Protein AF-A0A6P0JRV1-F1 (afdb_monomer)

Radius of gyration: 30.49 Å; Cα contacts (8 Å, |Δi|>4): 112; chains: 1; bounding box: 90×64×66 Å

Structure (mmCIF, N/CA/C/O backbone):
data_AF-A0A6P0JRV1-F1
#
_entry.id   AF-A0A6P0JRV1-F1
#
loop_
_atom_site.group_PDB
_atom_site.id
_atom_site.type_symbol
_atom_site.label_atom_id
_atom_site.label_alt_id
_atom_site.label_comp_id
_atom_site.label_asym_id
_atom_site.label_entity_id
_atom_site.label_seq_id
_atom_site.pdbx_PDB_ins_code
_atom_site.Cartn_x
_atom_site.Cartn_y
_atom_site.Cartn_z
_atom_site.occupancy
_atom_site.B_iso_or_equiv
_atom_site.auth_seq_id
_atom_site.auth_comp_id
_atom_site.auth_asym_id
_atom_site.auth_atom_id
_atom_site.pdbx_PDB_model_num
ATOM 1 N N . MET A 1 1 ? 20.258 -15.138 -37.068 1.00 42.41 1 MET A N 1
ATOM 2 C CA . MET A 1 1 ? 19.306 -14.573 -36.088 1.00 42.41 1 MET A CA 1
ATOM 3 C C . MET A 1 1 ? 19.217 -13.079 -36.309 1.00 42.41 1 MET A C 1
ATOM 5 O O . MET A 1 1 ? 20.244 -12.411 -36.335 1.00 42.41 1 MET A O 1
ATOM 9 N N . GLY A 1 2 ? 18.007 -12.597 -36.587 1.00 57.38 2 GLY A N 1
ATOM 10 C CA . GLY A 1 2 ? 17.748 -11.212 -36.953 1.00 57.38 2 GLY A CA 1
ATOM 11 C C . GLY A 1 2 ? 17.936 -10.292 -35.759 1.00 57.38 2 GLY A C 1
ATOM 12 O O . GLY A 1 2 ? 17.292 -10.462 -34.728 1.00 57.38 2 GLY A O 1
ATOM 13 N N . ASN A 1 3 ? 18.811 -9.307 -35.921 1.00 53.44 3 ASN A N 1
ATOM 14 C CA . ASN A 1 3 ? 18.855 -8.138 -35.064 1.00 53.44 3 ASN A CA 1
ATOM 15 C C . ASN A 1 3 ? 17.527 -7.402 -35.306 1.00 53.44 3 ASN A C 1
ATOM 17 O O . ASN A 1 3 ? 17.401 -6.664 -36.284 1.00 53.44 3 ASN A O 1
ATOM 21 N N . LEU A 1 4 ? 16.482 -7.741 -34.537 1.00 60.69 4 LEU A N 1
ATOM 22 C CA . LEU A 1 4 ? 15.150 -7.181 -34.733 1.00 60.69 4 LEU A CA 1
ATOM 23 C C . LEU A 1 4 ? 15.270 -5.691 -34.460 1.00 60.69 4 LEU A C 1
ATOM 25 O O . LEU A 1 4 ? 15.380 -5.258 -33.312 1.00 60.69 4 LEU A O 1
ATOM 29 N N . ASN A 1 5 ? 15.332 -4.923 -35.543 1.00 74.94 5 ASN A N 1
ATOM 30 C CA . ASN A 1 5 ? 15.452 -3.487 -35.496 1.00 74.94 5 ASN A CA 1
ATOM 31 C C . ASN A 1 5 ? 14.200 -2.966 -34.796 1.00 74.94 5 ASN A C 1
ATOM 33 O O . ASN A 1 5 ? 13.136 -2.842 -35.400 1.00 74.94 5 ASN A O 1
ATOM 37 N N . ARG A 1 6 ? 14.325 -2.727 -33.489 1.00 76.81 6 ARG A N 1
ATOM 38 C CA . ARG A 1 6 ? 13.210 -2.366 -32.615 1.00 76.81 6 ARG A CA 1
ATOM 39 C C . ARG A 1 6 ? 12.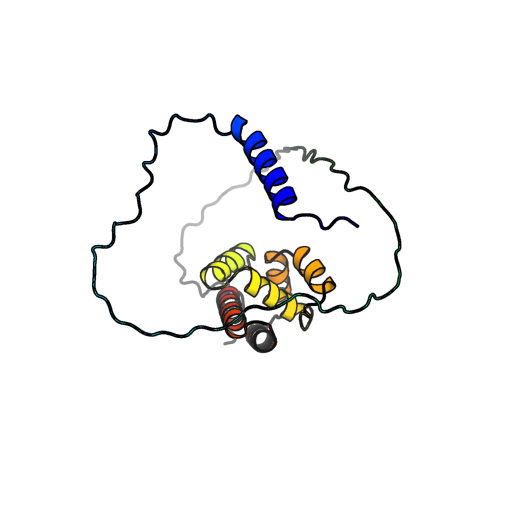491 -1.140 -33.155 1.00 76.81 6 ARG A C 1
ATOM 41 O O . ARG A 1 6 ? 11.272 -1.094 -33.119 1.00 76.81 6 ARG A O 1
ATOM 48 N N . LYS A 1 7 ? 13.234 -0.204 -33.756 1.00 77.75 7 LYS A N 1
ATOM 49 C CA . LYS A 1 7 ? 12.667 0.960 -34.439 1.00 77.75 7 LYS A CA 1
ATOM 50 C C . LYS A 1 7 ? 11.695 0.541 -35.542 1.00 77.75 7 LYS A C 1
ATOM 52 O O . LYS A 1 7 ? 10.593 1.060 -35.587 1.00 77.75 7 LYS A O 1
ATOM 57 N N . VAL A 1 8 ? 12.066 -0.428 -36.377 1.00 81.44 8 VAL A N 1
ATOM 58 C CA . VAL A 1 8 ? 11.202 -0.939 -37.454 1.00 81.44 8 VAL A CA 1
ATOM 59 C C . VAL A 1 8 ? 9.976 -1.650 -36.884 1.00 81.44 8 VAL A C 1
AT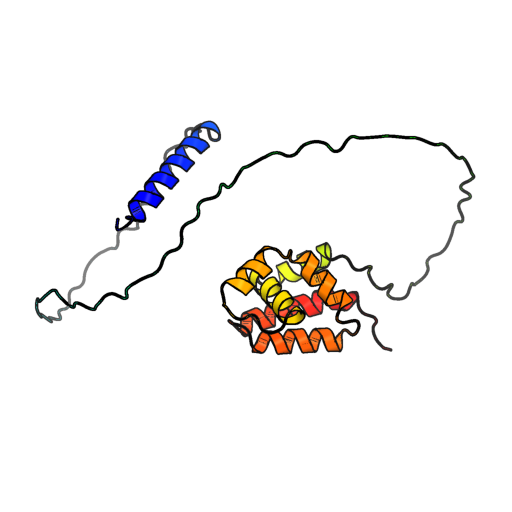OM 61 O O . VAL A 1 8 ? 8.866 -1.366 -37.321 1.00 81.44 8 VAL A O 1
ATOM 64 N N . ALA A 1 9 ? 10.151 -2.511 -35.879 1.00 79.25 9 ALA A N 1
ATOM 65 C CA . ALA A 1 9 ? 9.035 -3.213 -35.243 1.00 79.25 9 ALA A CA 1
ATOM 66 C C . ALA A 1 9 ? 8.042 -2.240 -34.576 1.00 79.25 9 ALA A C 1
ATOM 68 O O . ALA A 1 9 ? 6.834 -2.345 -34.777 1.00 79.25 9 ALA A O 1
ATOM 69 N N . TYR A 1 10 ? 8.546 -1.242 -33.845 1.00 86.31 10 TYR A N 1
ATOM 70 C CA . TYR A 1 10 ? 7.714 -0.216 -33.219 1.00 86.31 10 TYR A CA 1
ATOM 71 C C . TYR A 1 10 ? 7.052 0.702 -34.245 1.00 86.31 10 TYR A C 1
ATOM 73 O O . TYR A 1 10 ? 5.890 1.045 -34.068 1.00 86.31 10 TYR A O 1
ATOM 81 N N . SER A 1 11 ? 7.733 1.065 -35.337 1.00 86.81 11 SER A N 1
ATOM 82 C CA . SER A 1 11 ? 7.117 1.842 -36.419 1.00 86.81 11 SER A CA 1
ATOM 83 C C . SER A 1 11 ? 5.987 1.075 -37.105 1.00 86.81 11 SER A C 1
ATOM 85 O O . SER A 1 11 ? 4.951 1.662 -37.396 1.00 86.81 11 SER A O 1
ATOM 87 N N . GLN A 1 12 ? 6.146 -0.233 -37.326 1.00 86.19 12 GLN A N 1
ATOM 88 C CA . GLN A 1 12 ? 5.083 -1.069 -37.891 1.00 86.19 12 GLN A CA 1
ATOM 89 C C . GLN A 1 12 ? 3.875 -1.152 -36.954 1.00 86.19 12 GLN A C 1
ATOM 91 O O . GLN A 1 12 ? 2.747 -0.954 -37.399 1.00 86.19 12 GLN A O 1
ATOM 96 N N . LEU A 1 13 ? 4.112 -1.369 -35.658 1.00 86.44 13 LEU A N 1
ATOM 97 C CA . LEU A 1 13 ? 3.048 -1.404 -34.658 1.00 86.44 13 LEU A CA 1
ATOM 98 C C . LEU A 1 13 ? 2.339 -0.047 -34.527 1.00 86.44 13 LEU A C 1
ATOM 100 O O . LEU A 1 13 ? 1.115 -0.001 -34.466 1.00 86.44 13 LEU A O 1
ATOM 104 N N . ALA A 1 14 ? 3.088 1.058 -34.529 1.00 89.25 14 ALA A N 1
ATOM 105 C CA . ALA A 1 14 ? 2.530 2.405 -34.454 1.00 89.25 14 ALA A CA 1
ATOM 106 C C . ALA A 1 14 ? 1.643 2.719 -35.664 1.00 89.25 14 ALA A C 1
ATOM 108 O O . ALA A 1 14 ? 0.519 3.179 -35.489 1.00 89.25 14 ALA A O 1
ATOM 109 N N . ASN A 1 15 ? 2.111 2.412 -36.877 1.00 89.31 15 ASN A N 1
ATOM 110 C CA . ASN A 1 15 ? 1.324 2.612 -38.093 1.00 89.31 15 ASN A CA 1
ATOM 111 C C . ASN A 1 15 ? 0.050 1.762 -38.088 1.00 89.31 15 ASN A C 1
ATOM 113 O O . ASN A 1 15 ? -1.009 2.259 -38.454 1.00 89.31 15 ASN A O 1
ATOM 117 N N . PHE A 1 16 ? 0.135 0.513 -37.622 1.00 92.38 16 PHE A N 1
ATOM 118 C CA . PHE A 1 16 ? -1.029 -0.360 -37.483 1.00 92.38 16 PHE A CA 1
ATOM 119 C C . PHE A 1 16 ? -2.062 0.210 -36.503 1.00 92.38 16 PHE A C 1
ATOM 121 O O . PHE A 1 16 ? -3.247 0.264 -36.814 1.00 92.38 16 PHE A O 1
ATOM 128 N N . ILE A 1 17 ? -1.623 0.686 -35.336 1.00 88.94 17 ILE A N 1
ATOM 129 C CA . ILE A 1 17 ? -2.521 1.300 -34.350 1.00 88.94 17 ILE A CA 1
ATOM 130 C C . ILE A 1 17 ? -3.170 2.566 -34.923 1.00 88.94 17 ILE A C 1
ATOM 132 O O . ILE A 1 17 ? -4.373 2.752 -34.767 1.00 88.94 17 ILE A O 1
ATOM 136 N N . ILE A 1 18 ? -2.401 3.423 -35.602 1.00 87.19 18 ILE A N 1
ATOM 137 C CA . ILE A 1 18 ? -2.920 4.651 -36.222 1.00 87.19 18 ILE A CA 1
ATOM 138 C C . ILE A 1 18 ? -3.993 4.318 -37.266 1.00 87.19 18 ILE A C 1
ATOM 140 O O . ILE A 1 18 ? -5.051 4.938 -37.251 1.00 87.19 18 ILE A O 1
ATOM 144 N N . ASP A 1 19 ? -3.757 3.320 -38.117 1.00 87.12 19 ASP A N 1
ATOM 145 C CA . ASP A 1 19 ? -4.713 2.862 -39.134 1.00 87.12 19 ASP A CA 1
ATOM 146 C C . ASP A 1 19 ? -6.026 2.359 -38.510 1.00 87.12 19 ASP A C 1
ATOM 148 O O . ASP A 1 19 ? -7.114 2.774 -38.907 1.00 87.12 19 ASP A O 1
ATOM 152 N N . GLN A 1 20 ? -5.939 1.556 -37.443 1.00 86.62 20 GLN A N 1
ATOM 153 C CA . GLN A 1 20 ? -7.124 1.080 -36.719 1.00 86.62 20 GLN A CA 1
ATOM 154 C C . GLN A 1 20 ? -7.905 2.214 -36.036 1.00 86.62 20 GLN A C 1
ATOM 156 O O . GLN A 1 20 ? -9.126 2.135 -35.896 1.00 86.62 20 GLN A O 1
ATOM 161 N N . LEU A 1 21 ? -7.221 3.279 -35.615 1.00 83.88 21 LEU A N 1
ATOM 162 C CA . LEU A 1 21 ? -7.846 4.418 -34.946 1.00 83.88 21 LEU A CA 1
ATOM 163 C C . LEU A 1 21 ? -8.412 5.465 -35.916 1.00 83.88 21 LEU A C 1
ATOM 165 O O . LEU A 1 21 ? -9.311 6.204 -35.516 1.00 83.88 21 LEU A O 1
ATOM 169 N N . GLN A 1 22 ? -7.967 5.520 -37.177 1.00 76.75 22 GLN A N 1
ATOM 170 C CA . GLN A 1 22 ? -8.486 6.476 -38.170 1.00 76.75 22 GLN A CA 1
ATOM 171 C C . GLN A 1 22 ? -9.998 6.334 -38.406 1.00 76.75 22 GLN A C 1
ATOM 173 O O . GLN A 1 22 ? -10.681 7.331 -38.625 1.00 76.75 22 GLN A O 1
ATOM 178 N N . GLY A 1 23 ? -10.548 5.120 -38.296 1.00 78.75 23 GLY A N 1
ATOM 179 C CA . GLY A 1 23 ? -11.997 4.899 -38.388 1.00 78.75 23 GLY A CA 1
ATOM 180 C C . GLY A 1 23 ? -12.790 5.403 -37.173 1.00 78.75 23 GLY A C 1
ATOM 181 O O . GLY A 1 23 ? -13.988 5.651 -37.284 1.00 78.75 23 GLY A O 1
ATOM 182 N N . LEU A 1 24 ? -12.132 5.564 -36.021 1.00 75.50 24 LEU A N 1
ATOM 183 C CA . LEU A 1 24 ? -12.745 5.995 -34.758 1.00 75.50 24 LEU A CA 1
ATOM 184 C C . LEU A 1 24 ? -12.581 7.497 -34.502 1.00 75.50 24 LEU A C 1
ATOM 186 O O . LEU A 1 24 ? -13.328 8.076 -33.716 1.00 75.50 24 LEU A O 1
ATOM 190 N N . TYR A 1 25 ? -11.630 8.123 -35.191 1.00 66.94 25 TYR A N 1
ATOM 191 C CA . TYR A 1 25 ? -11.389 9.557 -35.175 1.00 66.94 25 TYR A CA 1
ATOM 192 C C . TYR A 1 25 ? -11.500 10.092 -36.605 1.00 66.94 25 TYR A C 1
ATOM 194 O O . TYR A 1 25 ? -10.472 10.234 -37.275 1.00 66.94 25 TYR A O 1
ATOM 202 N N . PRO A 1 26 ? -12.717 10.405 -37.100 1.00 65.44 26 PRO A N 1
ATOM 203 C CA . PRO A 1 26 ? -12.832 11.177 -38.328 1.00 65.44 26 PRO A CA 1
ATOM 204 C C . PRO A 1 26 ? -12.007 12.443 -38.132 1.00 65.44 26 PRO A C 1
ATOM 206 O O . PRO A 1 26 ? -12.150 13.121 -37.112 1.00 65.44 26 PRO A O 1
ATOM 209 N N . SER A 1 27 ? -11.089 12.703 -39.063 1.00 60.28 27 SER A N 1
ATOM 210 C CA . SER A 1 27 ? -10.247 13.893 -39.033 1.00 60.28 27 SER A CA 1
ATOM 211 C C . SER A 1 27 ? -11.158 15.110 -39.085 1.00 60.28 27 SER A C 1
ATOM 213 O O . SER A 1 27 ? -11.592 15.537 -40.148 1.00 60.28 27 SER A O 1
ATOM 215 N N . VAL A 1 28 ? -11.510 15.628 -37.913 1.00 59.59 28 VAL A N 1
ATOM 216 C CA . VAL A 1 28 ? -12.044 16.971 -37.776 1.00 59.59 28 VAL A CA 1
ATOM 217 C C . VAL A 1 28 ? -10.913 17.853 -38.268 1.00 59.59 28 VAL A C 1
ATOM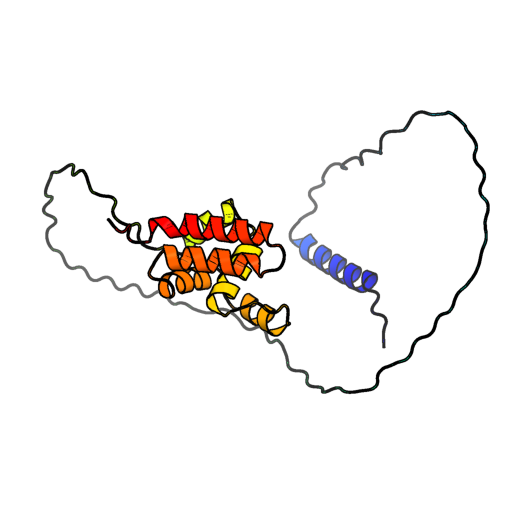 219 O O . VAL A 1 28 ? -9.812 17.770 -37.721 1.00 59.59 28 VAL A O 1
ATOM 222 N N . ASP A 1 29 ? -11.159 18.615 -39.332 1.00 57.12 29 ASP A N 1
ATOM 223 C CA . ASP A 1 29 ? -10.241 19.623 -39.849 1.00 57.12 29 ASP A CA 1
ATOM 224 C C . ASP A 1 29 ? -9.870 20.578 -38.709 1.00 57.12 29 ASP A C 1
ATOM 226 O O . ASP A 1 29 ? -10.529 21.585 -38.448 1.00 57.12 29 ASP A O 1
ATOM 230 N N . HIS A 1 30 ? -8.824 20.232 -37.966 1.00 52.25 30 HIS A N 1
ATOM 231 C CA 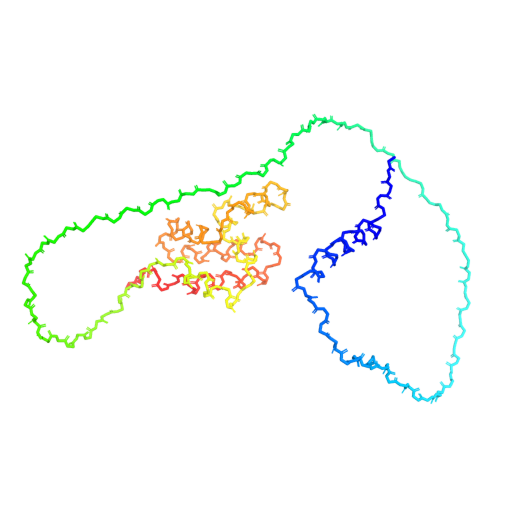. HIS A 1 30 ? -8.204 21.143 -37.037 1.00 52.25 30 HIS A CA 1
ATOM 232 C C . HIS A 1 30 ? -7.462 22.166 -37.897 1.00 52.25 30 HIS A C 1
ATOM 234 O O . HIS A 1 30 ? -6.593 21.771 -38.683 1.00 52.25 30 HIS A O 1
ATOM 240 N N . PRO A 1 31 ? -7.782 23.471 -37.792 1.00 45.22 31 PRO A N 1
ATOM 241 C CA . PRO A 1 31 ? -6.948 24.489 -38.405 1.00 45.22 31 PRO A CA 1
ATOM 242 C C . PRO A 1 31 ? -5.529 24.263 -37.894 1.00 45.22 31 PRO A C 1
ATOM 244 O O . PRO A 1 31 ? -5.338 24.096 -36.690 1.00 45.22 31 PRO A O 1
ATOM 247 N N . GLN A 1 32 ? -4.578 24.179 -38.829 1.00 45.88 32 GLN A N 1
ATOM 248 C CA . GLN A 1 32 ? -3.163 23.919 -38.582 1.00 45.88 32 GLN A CA 1
ATOM 249 C C . GLN A 1 32 ? -2.729 24.506 -37.238 1.00 45.88 32 GLN A C 1
ATOM 251 O O . GLN A 1 32 ? -2.636 25.727 -37.093 1.00 45.88 32 GLN A O 1
ATOM 256 N N . THR A 1 33 ? -2.445 23.640 -36.263 1.00 46.81 33 THR A N 1
ATOM 257 C CA . THR A 1 33 ? -1.655 24.033 -35.102 1.00 46.81 33 THR A CA 1
ATOM 258 C C . THR A 1 33 ? -0.319 24.487 -35.665 1.00 46.81 33 THR A C 1
ATOM 260 O O . THR A 1 33 ? 0.513 23.672 -36.065 1.00 46.81 33 THR A O 1
ATOM 263 N N . GLN A 1 34 ? -0.164 25.802 -35.804 1.00 48.84 34 GLN A N 1
ATOM 264 C CA . GLN A 1 34 ? 1.086 26.425 -36.187 1.00 48.84 34 GLN A CA 1
ATOM 265 C C . GLN A 1 34 ? 2.121 25.939 -35.183 1.00 48.84 34 GLN A C 1
ATOM 267 O O . GLN A 1 34 ? 2.007 26.194 -33.983 1.00 48.84 34 GLN A O 1
ATOM 272 N N . PHE A 1 35 ? 3.092 25.176 -35.673 1.00 43.41 35 PHE A N 1
ATOM 273 C CA . PHE A 1 35 ? 4.281 24.848 -34.914 1.00 43.41 35 PHE A CA 1
ATOM 274 C C . PHE A 1 35 ? 4.857 26.170 -34.405 1.00 43.41 35 PHE A C 1
ATOM 276 O O . PHE A 1 35 ? 5.296 27.001 -35.199 1.00 43.41 35 PHE A O 1
ATOM 283 N N . LEU A 1 36 ? 4.810 26.383 -33.088 1.00 37.34 36 LEU A N 1
ATOM 284 C CA . LEU A 1 36 ? 5.580 27.431 -32.437 1.00 37.34 36 LEU A CA 1
ATOM 285 C C . LEU A 1 36 ? 7.043 27.137 -32.760 1.00 37.34 36 LEU A C 1
ATOM 287 O O . LEU A 1 36 ? 7.648 26.216 -32.213 1.00 37.34 36 LEU A O 1
ATOM 291 N N . THR A 1 37 ? 7.587 27.883 -33.718 1.00 52.97 37 THR A N 1
ATOM 292 C CA . THR A 1 37 ? 9.019 27.911 -33.983 1.00 52.97 37 THR A CA 1
ATOM 293 C C . THR A 1 37 ? 9.732 28.246 -32.675 1.00 52.97 37 THR A C 1
ATOM 295 O O . THR A 1 37 ? 9.286 29.165 -31.978 1.00 52.97 37 THR A O 1
ATOM 298 N N . PRO A 1 38 ? 10.818 27.538 -32.319 1.00 49.78 38 PRO A N 1
ATOM 299 C CA . PRO A 1 38 ? 11.591 27.887 -31.138 1.00 49.78 38 PRO A CA 1
ATOM 300 C C . PRO A 1 38 ? 12.057 29.348 -31.245 1.00 49.78 38 PRO A C 1
ATOM 302 O O . PRO A 1 38 ? 12.377 29.806 -32.348 1.00 49.78 38 PRO A O 1
ATOM 305 N N . PRO A 1 39 ? 12.070 30.102 -30.133 1.00 41.25 39 PRO A N 1
ATOM 306 C CA . PRO A 1 39 ? 12.461 31.500 -30.158 1.00 41.25 39 PRO A CA 1
ATOM 307 C C . PRO A 1 39 ? 13.900 31.644 -30.667 1.00 41.25 39 PRO A C 1
ATOM 309 O O . PRO A 1 39 ? 14.836 31.033 -30.150 1.00 41.25 39 PRO A O 1
ATOM 312 N N . VAL A 1 40 ? 14.044 32.477 -31.699 1.00 47.72 40 VAL A N 1
ATOM 313 C CA . VAL A 1 40 ? 15.310 33.029 -32.187 1.00 47.72 40 VAL A CA 1
ATOM 314 C C . VAL A 1 40 ? 16.123 33.549 -31.000 1.00 47.72 40 VAL A C 1
ATOM 316 O O . VAL A 1 40 ? 15.685 34.444 -30.280 1.00 47.72 40 VAL A O 1
ATOM 319 N N . SER A 1 41 ? 17.316 32.988 -30.806 1.00 54.25 41 SER A N 1
ATOM 320 C CA . SER A 1 41 ? 18.327 33.548 -29.907 1.00 54.25 41 SER A CA 1
ATOM 321 C C . SER A 1 41 ? 19.043 34.707 -30.617 1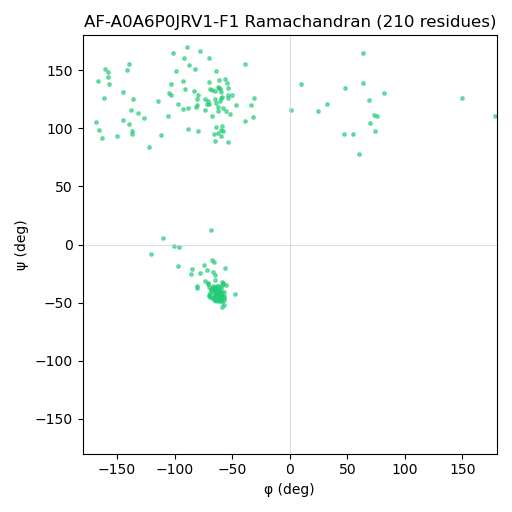.00 54.25 41 SER A C 1
ATOM 323 O O . SER A 1 41 ? 19.509 34.505 -31.742 1.00 54.25 41 SER A O 1
ATOM 325 N N . PRO A 1 42 ? 19.150 35.909 -30.014 1.00 52.69 42 PRO A N 1
ATOM 326 C CA . PRO A 1 42 ? 19.972 36.993 -30.548 1.00 52.69 42 PRO A CA 1
ATOM 327 C C . PRO A 1 42 ? 21.474 36.783 -30.264 1.00 52.69 42 PRO A C 1
ATOM 329 O O . PRO A 1 42 ? 21.835 35.921 -29.461 1.00 52.69 42 PRO A O 1
ATOM 332 N N . PRO A 1 43 ? 22.359 37.549 -30.930 1.00 49.19 43 PRO A N 1
ATOM 333 C CA . PRO A 1 43 ? 23.686 37.079 -31.307 1.00 49.19 43 PRO A CA 1
ATOM 334 C C . PRO A 1 43 ? 24.835 37.569 -30.403 1.00 49.19 43 PRO A C 1
ATOM 336 O O . PRO A 1 43 ? 24.723 38.573 -29.706 1.00 49.19 43 PRO A O 1
ATOM 339 N N . THR A 1 44 ? 25.975 36.886 -30.572 1.00 34.69 44 THR A N 1
ATOM 340 C CA . THR A 1 44 ? 27.360 37.382 -30.440 1.00 34.69 44 THR A CA 1
ATOM 341 C C . THR A 1 44 ? 27.902 37.662 -29.032 1.00 34.69 44 THR A C 1
ATOM 343 O O . THR A 1 44 ? 27.614 38.686 -28.424 1.00 34.69 44 THR A O 1
ATOM 346 N N . ASN A 1 45 ? 28.864 36.837 -28.596 1.00 42.06 45 ASN A N 1
ATOM 347 C CA . ASN A 1 45 ? 30.254 37.304 -28.500 1.00 42.06 45 ASN A CA 1
ATOM 348 C C . ASN A 1 45 ? 31.275 36.146 -28.508 1.00 42.06 45 ASN A C 1
ATOM 350 O O . ASN A 1 45 ? 30.958 35.051 -28.044 1.00 42.06 45 ASN A O 1
ATOM 354 N N . PRO A 1 46 ? 32.481 36.376 -29.066 1.00 48.75 46 PRO A N 1
ATOM 355 C CA . PRO A 1 46 ? 33.498 35.359 -29.309 1.00 48.75 46 PRO A CA 1
ATOM 356 C C . PRO A 1 46 ? 34.483 35.253 -28.137 1.00 48.75 46 PRO A C 1
ATOM 358 O O . PRO A 1 46 ? 34.919 36.270 -27.608 1.00 48.75 46 PRO A O 1
ATOM 361 N N . ALA A 1 47 ? 34.892 34.035 -27.782 1.00 34.78 47 ALA A N 1
ATOM 362 C CA . ALA A 1 47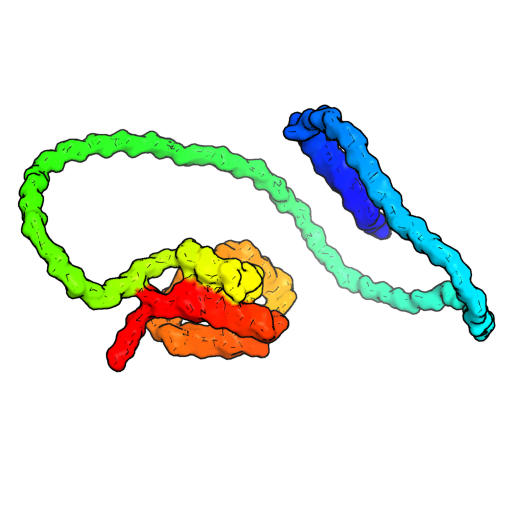 ? 36.163 33.776 -27.102 1.00 34.78 47 ALA A CA 1
ATOM 363 C C . ALA A 1 47 ? 36.497 32.276 -27.163 1.00 34.78 47 ALA A C 1
ATOM 365 O O . ALA A 1 47 ? 35.956 31.467 -26.419 1.00 34.78 47 ALA A O 1
ATOM 366 N N . THR A 1 48 ? 37.353 31.935 -28.123 1.00 35.69 48 THR A N 1
ATOM 367 C CA . THR A 1 48 ? 38.556 31.103 -27.972 1.00 35.69 48 THR A CA 1
ATOM 368 C C . THR A 1 48 ? 38.612 30.110 -26.801 1.00 35.69 48 THR A C 1
ATOM 370 O O . THR A 1 48 ? 38.833 30.515 -25.665 1.00 35.69 48 THR A O 1
ATOM 373 N N . SER A 1 49 ? 38.635 28.810 -27.107 1.00 41.59 49 SER A N 1
ATOM 374 C CA . SER A 1 49 ? 39.746 27.945 -26.674 1.00 41.59 49 SER A CA 1
ATOM 375 C C . SER A 1 49 ? 39.789 26.662 -27.497 1.00 41.59 49 SER A C 1
ATOM 377 O O . SER A 1 49 ? 38.806 25.932 -27.611 1.00 41.59 49 SER A O 1
ATOM 379 N N . GLU A 1 50 ? 40.960 26.428 -28.057 1.00 43.97 50 GLU A N 1
ATOM 380 C CA . GLU A 1 50 ? 41.378 25.284 -28.844 1.00 43.97 50 GLU A CA 1
ATOM 381 C C . GLU A 1 50 ? 41.513 24.040 -27.954 1.00 43.97 50 GLU A C 1
ATOM 383 O O . GLU A 1 50 ? 42.038 24.129 -26.846 1.00 43.97 50 GLU A O 1
ATOM 388 N N . ALA A 1 51 ? 41.078 22.882 -28.451 1.00 43.66 51 ALA A N 1
ATOM 389 C CA . ALA A 1 51 ? 41.644 21.580 -28.097 1.00 43.66 51 ALA A CA 1
ATOM 390 C C . ALA A 1 51 ? 41.208 20.544 -29.141 1.00 43.66 51 ALA A C 1
ATOM 392 O O . ALA A 1 51 ? 40.140 19.939 -29.084 1.00 43.66 51 ALA A O 1
ATOM 393 N N . GLU A 1 52 ? 42.071 20.415 -30.135 1.00 39.34 52 GLU A N 1
ATOM 394 C CA . GLU A 1 52 ? 42.242 19.285 -31.036 1.00 39.34 52 GLU A CA 1
ATOM 395 C C . GLU A 1 52 ? 42.477 17.977 -30.255 1.00 39.34 52 GLU A C 1
ATOM 397 O O . GLU A 1 52 ? 43.227 17.994 -29.281 1.00 39.34 52 GLU A O 1
ATOM 402 N N . CYS A 1 53 ? 41.872 16.859 -30.685 1.00 27.08 53 CYS A N 1
ATOM 403 C CA . CYS A 1 53 ? 42.536 15.545 -30.780 1.00 27.08 53 CYS A CA 1
ATOM 404 C C . CYS A 1 53 ? 41.587 14.421 -31.265 1.00 27.08 53 CYS A C 1
ATOM 406 O O . CYS A 1 53 ? 40.708 13.958 -30.545 1.00 27.08 53 CYS A O 1
ATOM 408 N N . THR A 1 54 ? 41.860 13.972 -32.493 1.00 33.91 54 THR A N 1
ATOM 409 C CA . THR A 1 54 ? 42.174 12.573 -32.856 1.00 33.91 54 THR A CA 1
ATOM 410 C C . THR A 1 54 ? 41.087 11.482 -32.794 1.00 33.91 54 THR A C 1
ATOM 412 O O . THR A 1 54 ? 40.732 10.948 -31.751 1.00 33.91 54 THR A O 1
ATOM 415 N N . GLU A 1 55 ? 40.626 11.115 -33.995 1.00 50.34 55 GLU A N 1
ATOM 416 C CA . GLU A 1 55 ? 40.601 9.772 -34.613 1.00 50.34 55 GLU A CA 1
ATOM 417 C C . GLU A 1 55 ? 40.946 8.525 -33.751 1.00 50.34 55 GLU A C 1
ATOM 419 O O . GLU A 1 55 ? 41.964 8.521 -33.066 1.00 50.34 55 GLU A O 1
ATOM 424 N N . ILE A 1 56 ? 40.168 7.428 -33.920 1.00 39.22 56 ILE A N 1
ATOM 425 C CA . ILE A 1 56 ? 40.594 6.018 -34.198 1.00 39.22 56 ILE A CA 1
ATOM 426 C C . ILE A 1 56 ? 39.636 4.925 -33.616 1.00 39.22 56 ILE A C 1
ATOM 428 O O . ILE A 1 56 ? 39.411 4.878 -32.415 1.00 39.22 56 ILE A O 1
ATOM 432 N N . ARG A 1 57 ? 39.186 4.012 -34.519 1.00 36.66 57 ARG A N 1
ATOM 433 C CA . ARG A 1 57 ? 38.827 2.546 -34.458 1.00 36.66 57 ARG A CA 1
ATOM 434 C C . ARG A 1 57 ? 37.914 1.998 -33.337 1.00 36.66 57 ARG A C 1
ATOM 436 O O . ARG A 1 57 ? 38.035 2.362 -32.184 1.00 36.66 57 ARG A O 1
ATOM 443 N N . GLN A 1 58 ? 36.906 1.150 -33.588 1.00 42.41 58 GLN A N 1
ATOM 444 C CA . GLN A 1 58 ? 36.813 -0.168 -34.261 1.00 42.41 58 GLN A CA 1
ATOM 445 C C . GLN A 1 58 ? 37.495 -1.332 -33.500 1.00 42.41 58 GLN A C 1
ATOM 447 O O . GLN A 1 58 ? 38.689 -1.284 -33.226 1.00 42.41 58 GLN A O 1
ATOM 452 N N . ASP A 1 59 ? 36.683 -2.370 -33.244 1.00 38.50 59 ASP A N 1
ATOM 453 C CA . ASP A 1 59 ? 36.953 -3.714 -32.694 1.00 38.50 59 ASP A CA 1
ATOM 454 C C . ASP A 1 59 ? 37.213 -3.884 -31.188 1.00 38.50 59 ASP A C 1
ATOM 456 O O . ASP A 1 59 ? 38.302 -3.615 -30.696 1.00 38.50 59 ASP A O 1
ATOM 460 N N . GLN A 1 60 ? 36.254 -4.516 -30.494 1.00 36.38 60 GLN A N 1
ATOM 461 C CA . GLN A 1 60 ? 36.566 -5.564 -29.516 1.00 36.38 60 GLN A CA 1
ATOM 462 C C . GLN A 1 60 ? 35.487 -6.659 -29.515 1.00 36.38 60 GLN A C 1
ATOM 464 O O . GLN A 1 60 ? 34.282 -6.412 -29.468 1.00 36.38 60 GLN A O 1
ATOM 469 N N . HIS A 1 61 ? 36.000 -7.879 -29.579 1.00 39.31 61 HIS A N 1
ATOM 470 C CA . HIS A 1 61 ? 35.384 -9.177 -29.793 1.00 39.31 61 HIS A CA 1
ATOM 471 C C . HIS A 1 61 ? 35.297 -9.909 -28.447 1.00 39.31 61 HIS A C 1
ATOM 473 O O . HIS A 1 61 ? 36.320 -10.026 -27.781 1.00 39.31 61 HIS A O 1
ATOM 479 N N . PHE A 1 62 ? 34.130 -10.428 -28.045 1.00 36.88 62 PHE A N 1
ATOM 480 C CA . PHE A 1 62 ? 34.005 -11.345 -26.897 1.00 36.88 62 PHE A CA 1
ATOM 481 C C . PHE A 1 62 ? 32.964 -12.461 -27.174 1.00 36.88 62 PHE A C 1
ATOM 483 O O . PHE A 1 62 ? 32.055 -12.255 -27.980 1.00 36.88 62 PHE A O 1
ATOM 490 N N . PRO A 1 63 ? 33.142 -13.663 -26.581 1.00 41.09 63 PRO A N 1
ATOM 491 C CA . PRO A 1 63 ? 32.793 -14.978 -27.143 1.00 41.09 63 PRO A CA 1
ATOM 492 C C . PRO A 1 63 ? 31.355 -15.446 -26.825 1.00 41.09 63 PRO A C 1
ATOM 494 O O . PRO A 1 63 ? 30.683 -14.837 -25.991 1.00 41.09 63 PRO A O 1
ATOM 497 N N . PRO A 1 64 ? 30.861 -16.539 -27.451 1.00 45.97 64 PRO A N 1
ATOM 498 C CA . PRO A 1 64 ? 29.495 -17.020 -27.253 1.00 45.97 64 PRO A CA 1
ATOM 499 C C . PRO A 1 64 ? 29.394 -17.986 -26.059 1.00 45.97 64 PRO A C 1
ATOM 501 O O . PRO A 1 64 ? 30.347 -18.721 -25.793 1.00 45.97 64 PRO A O 1
ATOM 504 N N . PRO A 1 65 ? 28.219 -18.115 -25.417 1.00 45.09 65 PRO A N 1
ATOM 505 C CA . PRO A 1 65 ? 27.857 -19.331 -24.714 1.00 45.09 65 PRO A CA 1
ATOM 506 C C . PRO A 1 65 ? 26.854 -20.166 -25.520 1.00 45.09 65 PRO A C 1
ATOM 508 O O . PRO A 1 65 ? 25.918 -19.677 -26.151 1.00 45.09 65 PRO A O 1
ATOM 511 N N . LEU A 1 66 ? 27.126 -21.463 -25.486 1.00 38.38 66 LEU A N 1
ATOM 512 C CA . LEU A 1 66 ? 26.520 -22.558 -26.223 1.00 38.38 66 LEU A CA 1
ATOM 513 C C . LEU A 1 66 ? 25.343 -23.160 -25.426 1.00 38.38 66 LEU A C 1
ATOM 515 O O . LEU A 1 66 ? 25.541 -23.504 -24.265 1.00 38.38 66 LEU A O 1
ATOM 519 N N . ALA A 1 67 ? 24.203 -23.379 -26.103 1.00 41.78 67 ALA A N 1
ATOM 520 C CA . ALA A 1 67 ? 23.094 -24.313 -25.796 1.00 41.78 67 ALA A CA 1
ATOM 521 C C . ALA A 1 67 ? 22.287 -24.072 -24.485 1.00 41.78 67 ALA A C 1
ATOM 523 O O . ALA A 1 67 ? 22.848 -23.800 -23.434 1.00 41.78 67 ALA A O 1
ATOM 524 N N . LYS A 1 68 ? 20.951 -24.197 -24.423 1.00 37.72 68 LYS A N 1
ATOM 525 C CA . LYS A 1 68 ? 20.035 -25.204 -24.997 1.00 37.72 68 LYS A CA 1
ATOM 526 C C . LYS A 1 68 ? 18.605 -24.631 -25.123 1.00 37.72 68 LYS A C 1
ATOM 528 O O . LYS A 1 68 ? 18.174 -23.903 -24.232 1.00 37.72 68 LYS A O 1
ATOM 533 N N . GLU A 1 69 ? 17.887 -25.004 -26.185 1.00 43.56 69 GLU A N 1
ATOM 534 C CA . GLU A 1 69 ? 16.411 -24.945 -26.264 1.00 43.56 69 GLU A CA 1
ATOM 535 C C . GLU A 1 69 ? 15.769 -26.010 -25.345 1.00 43.56 69 GLU A C 1
ATOM 537 O O . GLU A 1 69 ? 16.462 -26.940 -24.909 1.00 43.56 69 GLU A O 1
ATOM 542 N N . PRO A 1 70 ? 14.483 -25.842 -24.983 1.00 46.16 70 PRO A N 1
ATOM 543 C CA . PRO A 1 70 ? 13.452 -26.544 -25.752 1.00 46.16 70 PRO A CA 1
ATOM 544 C C . PRO A 1 70 ? 12.222 -25.676 -26.098 1.00 46.16 70 PRO A C 1
ATOM 546 O O . PRO A 1 70 ? 11.596 -25.056 -25.240 1.00 46.16 70 PRO A O 1
ATOM 549 N N . ASP A 1 71 ? 11.923 -25.629 -27.392 1.00 46.84 71 ASP A N 1
ATOM 550 C CA . ASP A 1 71 ? 10.648 -25.958 -28.038 1.00 46.84 71 ASP A CA 1
ATOM 551 C C . ASP A 1 71 ? 9.493 -26.391 -27.107 1.00 46.84 71 ASP A C 1
ATOM 553 O O . ASP A 1 71 ? 9.548 -27.446 -26.487 1.00 46.84 71 ASP A O 1
ATOM 557 N N . ASP A 1 72 ? 8.412 -25.601 -27.055 1.00 33.62 72 ASP A N 1
ATOM 558 C CA . ASP A 1 72 ? 7.123 -26.004 -27.642 1.00 33.62 72 ASP A CA 1
ATOM 559 C C . ASP A 1 72 ? 6.159 -24.806 -27.743 1.00 33.62 72 ASP A C 1
ATOM 561 O O . ASP A 1 72 ? 6.084 -23.927 -26.880 1.00 33.62 72 ASP A O 1
ATOM 565 N N . ALA A 1 73 ? 5.432 -24.764 -28.850 1.00 40.06 73 ALA A N 1
ATOM 566 C CA . ALA A 1 73 ? 4.492 -23.730 -29.218 1.00 40.06 73 ALA A CA 1
ATOM 567 C C . ALA A 1 73 ? 3.081 -24.178 -28.836 1.00 40.06 73 ALA A C 1
ATOM 569 O O . ALA A 1 73 ? 2.575 -25.153 -29.381 1.00 40.06 73 ALA A O 1
ATOM 570 N N . THR A 1 74 ? 2.365 -23.440 -27.983 1.00 43.28 74 THR A N 1
ATOM 571 C CA . THR A 1 74 ? 0.901 -23.595 -27.913 1.00 43.28 74 THR A CA 1
ATOM 572 C C . THR A 1 74 ? 0.189 -22.298 -27.508 1.00 43.28 74 THR A C 1
ATOM 574 O O . THR A 1 74 ? 0.008 -21.983 -26.341 1.00 43.28 74 THR A O 1
ATOM 577 N N . ASN A 1 75 ? -0.220 -21.554 -28.537 1.00 38.12 75 ASN A N 1
ATOM 578 C CA . ASN A 1 75 ? -1.598 -21.103 -28.765 1.00 38.12 75 ASN A CA 1
ATOM 579 C C . ASN A 1 75 ? -2.317 -20.306 -27.644 1.00 38.12 75 ASN A C 1
ATOM 581 O O . ASN A 1 75 ? -3.015 -20.868 -26.802 1.00 38.12 75 ASN A O 1
ATOM 585 N N . TYR A 1 76 ? -2.273 -18.971 -27.722 1.00 31.95 76 TYR A N 1
ATOM 586 C CA . TYR A 1 76 ? -3.253 -18.112 -27.045 1.00 31.95 76 TYR A CA 1
ATOM 587 C C . TYR A 1 76 ? -4.542 -18.073 -27.870 1.00 31.95 76 TYR A C 1
ATOM 589 O O . TYR A 1 76 ? -4.657 -17.321 -28.836 1.00 31.95 76 TYR A O 1
ATOM 597 N N . THR A 1 77 ? -5.516 -18.898 -27.489 1.00 33.81 77 THR A N 1
ATOM 598 C CA . THR A 1 77 ? -6.874 -18.850 -28.036 1.00 33.81 77 THR A CA 1
ATOM 599 C C . THR A 1 77 ? -7.768 -17.967 -27.165 1.00 33.81 77 THR A C 1
ATOM 601 O O . THR A 1 77 ? -8.020 -18.234 -25.992 1.00 33.81 77 THR A O 1
ATOM 604 N N . LEU A 1 78 ? -8.232 -16.895 -27.798 1.00 42.88 78 LEU A N 1
ATOM 605 C CA . LEU A 1 78 ? -9.264 -15.952 -27.394 1.00 42.88 78 LEU A CA 1
ATOM 606 C C . LEU A 1 78 ? -10.651 -16.603 -27.535 1.00 42.88 78 LEU A C 1
ATOM 608 O O . LEU A 1 78 ? -11.039 -16.869 -28.668 1.00 42.88 78 LEU A O 1
ATOM 612 N N . ILE A 1 79 ? -11.421 -16.816 -26.456 1.00 35.12 79 ILE A N 1
ATOM 613 C CA . ILE A 1 79 ? -12.876 -17.071 -26.566 1.00 35.12 79 ILE A CA 1
ATOM 614 C C . ILE A 1 79 ? -13.664 -16.455 -25.393 1.00 35.12 79 ILE A C 1
ATOM 616 O O . ILE A 1 79 ? -13.637 -16.933 -24.265 1.00 35.12 79 ILE A O 1
ATOM 620 N N . ASN A 1 80 ? -14.361 -15.373 -25.743 1.00 39.44 80 ASN A N 1
ATOM 621 C CA . ASN A 1 80 ? -15.701 -14.910 -25.367 1.00 39.44 80 ASN A CA 1
ATOM 622 C C . ASN A 1 80 ? -16.331 -15.175 -23.986 1.00 39.44 80 ASN A C 1
ATOM 624 O O . ASN A 1 80 ? -16.742 -16.277 -23.632 1.00 39.44 80 ASN A O 1
ATOM 628 N N . GLN A 1 81 ? -16.648 -14.032 -23.365 1.00 39.78 81 GLN A N 1
ATOM 629 C CA . GLN A 1 81 ? -17.918 -13.699 -22.709 1.00 39.78 81 GLN A CA 1
ATOM 630 C C . GLN A 1 81 ? -19.147 -14.377 -23.338 1.00 39.78 81 GLN A C 1
ATOM 632 O O . GLN A 1 81 ? -19.451 -14.162 -24.511 1.00 39.78 81 GLN A O 1
ATOM 637 N N . SER A 1 82 ? -19.934 -15.077 -22.519 1.00 39.09 82 SER A N 1
ATOM 638 C CA . SER A 1 82 ? -21.389 -15.123 -22.691 1.00 39.09 82 SER A CA 1
ATOM 639 C C . SER A 1 82 ? -22.120 -15.485 -21.389 1.00 39.09 82 SER A C 1
ATOM 641 O O . SER A 1 82 ? -21.722 -16.389 -20.663 1.00 39.09 82 SER A O 1
ATOM 643 N N . ALA A 1 83 ? -23.223 -14.758 -21.178 1.00 32.69 83 ALA A N 1
ATOM 644 C CA . ALA A 1 83 ? -24.430 -15.113 -20.430 1.00 32.69 83 ALA A CA 1
ATOM 645 C C . ALA A 1 83 ? -24.395 -15.155 -18.886 1.00 32.69 83 ALA A C 1
ATOM 647 O O . ALA A 1 83 ? -24.161 -16.189 -18.269 1.00 32.69 83 ALA A O 1
ATOM 648 N N . TYR A 1 84 ? -24.858 -14.065 -18.266 1.00 36.31 84 TYR A N 1
ATOM 649 C CA . TYR A 1 84 ? -25.668 -14.136 -17.045 1.00 36.31 84 TYR A CA 1
ATOM 650 C C . TYR A 1 84 ? -27.121 -13.819 -17.408 1.00 36.31 84 TYR A C 1
ATOM 652 O O . TYR A 1 84 ? -27.468 -12.705 -17.791 1.00 36.31 84 TYR A O 1
ATOM 660 N N . THR A 1 85 ? -27.959 -14.849 -17.322 1.00 41.22 85 THR A N 1
ATOM 661 C CA . THR A 1 85 ? -29.416 -14.773 -17.421 1.00 41.22 85 THR A CA 1
ATOM 662 C C . THR A 1 85 ? -30.019 -14.174 -16.159 1.00 41.22 85 THR A C 1
ATOM 664 O O . THR A 1 85 ? -29.850 -14.692 -15.056 1.00 41.22 85 THR A O 1
ATOM 667 N N . GLU A 1 86 ? -30.795 -13.126 -16.381 1.00 39.91 86 GLU A N 1
ATOM 668 C CA . GLU A 1 86 ? -31.803 -12.556 -15.501 1.00 39.91 86 GLU A CA 1
ATOM 669 C C . GLU A 1 86 ? -32.877 -13.607 -15.158 1.00 39.91 86 GLU A C 1
ATOM 671 O O . GLU A 1 86 ? -33.466 -14.226 -16.048 1.00 39.91 86 GLU A O 1
ATOM 676 N N . LYS A 1 87 ? -33.141 -13.824 -13.863 1.00 41.84 87 LYS A N 1
ATOM 677 C CA . LYS A 1 87 ? -34.381 -14.455 -13.389 1.00 41.84 87 LYS A CA 1
ATOM 678 C C . LYS A 1 87 ? -34.923 -13.720 -12.174 1.00 41.84 87 LYS A C 1
ATOM 680 O O . LYS A 1 87 ? -34.535 -13.946 -11.032 1.00 41.84 87 LYS A O 1
ATOM 685 N N . THR A 1 88 ? -35.875 -12.861 -12.489 1.00 33.75 88 THR A N 1
ATOM 686 C CA . THR A 1 88 ? -36.860 -12.227 -11.626 1.00 33.75 88 THR A CA 1
ATOM 687 C C . THR A 1 88 ? -37.801 -13.290 -11.057 1.00 33.75 88 THR A C 1
ATOM 689 O O . THR A 1 88 ? -38.442 -14.024 -11.809 1.00 33.75 88 THR A O 1
ATOM 692 N N . ALA A 1 89 ? -37.931 -13.353 -9.734 1.00 39.50 89 ALA A N 1
ATOM 693 C CA . ALA A 1 89 ? -39.057 -14.006 -9.076 1.00 39.50 89 ALA A CA 1
ATOM 694 C C . ALA A 1 89 ? -39.486 -13.165 -7.868 1.00 39.50 89 ALA A C 1
ATOM 696 O O . ALA A 1 89 ? -38.836 -13.130 -6.827 1.00 39.50 89 ALA A O 1
ATOM 697 N N . VAL A 1 90 ? -40.592 -12.450 -8.071 1.00 34.28 90 VAL A N 1
ATOM 698 C CA . VAL A 1 90 ? -41.376 -11.726 -7.071 1.00 34.28 90 VAL A CA 1
ATOM 699 C C . VAL A 1 90 ? -42.038 -12.728 -6.125 1.00 34.28 90 VAL A C 1
ATOM 701 O O . VAL A 1 90 ? -42.701 -13.656 -6.581 1.00 34.28 90 VAL A O 1
ATOM 704 N N . SER A 1 91 ? -41.947 -12.492 -4.815 1.00 40.34 91 SER A N 1
ATOM 705 C CA . SER A 1 91 ? -42.905 -13.036 -3.849 1.00 40.34 91 SER A CA 1
ATOM 706 C C . SER A 1 91 ? -43.270 -11.969 -2.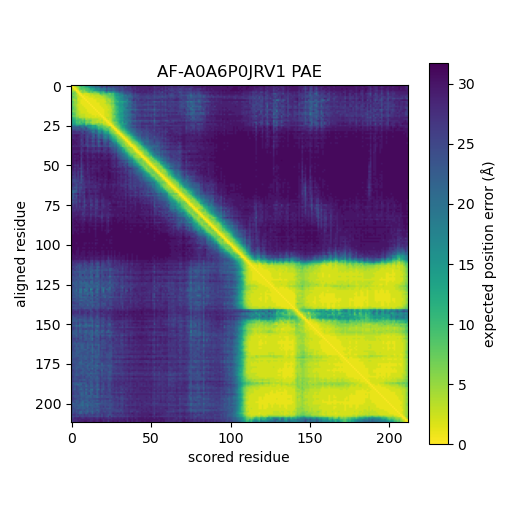822 1.00 40.34 91 SER A C 1
ATOM 708 O O . SER A 1 91 ? -42.428 -11.455 -2.087 1.00 40.34 91 SER A O 1
ATOM 710 N N . GLN A 1 92 ? -44.549 -11.600 -2.839 1.00 35.09 92 GLN A N 1
ATOM 711 C CA . GLN A 1 92 ? -45.181 -10.644 -1.942 1.00 35.09 92 GLN A CA 1
ATOM 712 C C . GLN A 1 92 ? -45.512 -11.324 -0.608 1.00 35.09 92 GLN A C 1
ATOM 714 O O . GLN A 1 92 ? -46.266 -12.292 -0.569 1.00 35.09 92 GLN A O 1
ATOM 719 N N . GLY A 1 93 ? -45.027 -10.756 0.495 1.00 35.47 93 GLY A N 1
ATOM 720 C CA . GLY A 1 93 ? -45.429 -11.112 1.854 1.00 35.47 93 GLY A CA 1
ATOM 721 C C . GLY A 1 93 ? -45.610 -9.853 2.691 1.00 35.47 93 GLY A C 1
ATOM 722 O O . GLY A 1 93 ? -44.652 -9.308 3.224 1.00 35.47 93 GLY A O 1
ATOM 723 N N . LYS A 1 94 ? -46.851 -9.367 2.773 1.00 39.44 94 LYS A N 1
ATOM 724 C CA . LYS A 1 94 ? -47.279 -8.234 3.607 1.00 39.44 94 LYS A CA 1
ATOM 725 C C . LYS A 1 94 ? -47.029 -8.540 5.088 1.00 39.44 94 LYS A C 1
ATOM 727 O O . LYS A 1 94 ? -47.462 -9.603 5.529 1.00 39.44 94 LYS A O 1
ATOM 732 N N . LYS A 1 95 ? -46.461 -7.591 5.847 1.00 39.34 95 LYS A N 1
ATOM 733 C CA . LYS A 1 95 ? -46.751 -7.343 7.278 1.00 39.34 95 LYS A CA 1
ATOM 734 C C . LYS A 1 95 ? -46.140 -6.007 7.745 1.00 39.34 95 LYS A C 1
ATOM 736 O O . LYS A 1 95 ? -44.936 -5.882 7.900 1.00 39.34 95 LYS A O 1
ATOM 741 N N . THR A 1 96 ? -47.035 -5.029 7.902 1.00 33.81 96 THR A N 1
ATOM 742 C CA . THR A 1 96 ? -47.078 -3.997 8.957 1.00 33.81 96 THR A CA 1
ATOM 743 C C . THR A 1 96 ? -45.781 -3.240 9.288 1.00 33.81 96 THR A C 1
ATOM 745 O O . THR A 1 96 ? -45.013 -3.653 10.150 1.00 33.81 96 THR A O 1
ATOM 748 N N . ILE A 1 97 ? -45.598 -2.060 8.681 1.00 40.75 97 ILE A N 1
ATOM 749 C CA . ILE A 1 97 ? -44.649 -1.050 9.172 1.00 40.75 97 ILE A CA 1
ATOM 750 C C . ILE A 1 97 ? -45.385 -0.170 10.187 1.00 40.75 97 ILE A C 1
ATOM 752 O O . ILE A 1 97 ? -46.147 0.726 9.829 1.00 40.75 97 ILE A O 1
ATOM 756 N N . THR A 1 98 ? -45.168 -0.473 11.463 1.00 32.31 98 THR A N 1
ATOM 757 C CA . THR A 1 98 ? -45.356 0.461 12.575 1.00 32.31 98 THR A CA 1
ATOM 758 C C . THR A 1 98 ? -44.111 1.338 12.613 1.00 32.31 98 THR A C 1
ATOM 760 O O . THR A 1 98 ? -43.012 0.812 12.760 1.00 32.31 98 THR A O 1
ATOM 763 N N . PHE A 1 99 ? -44.253 2.652 12.460 1.00 52.59 99 PHE A N 1
ATOM 764 C CA . PHE A 1 99 ? -43.154 3.590 12.685 1.00 52.59 99 PHE A CA 1
ATOM 765 C C . PHE A 1 99 ? -43.037 3.874 14.188 1.00 52.59 99 PHE A C 1
ATOM 767 O O . PHE A 1 99 ? -43.982 4.428 14.753 1.00 52.59 99 PHE A O 1
ATOM 774 N N . PRO A 1 100 ? -41.915 3.563 14.857 1.00 50.31 100 PRO A N 1
ATOM 775 C CA . PRO A 1 100 ? -41.565 4.248 16.082 1.00 50.31 100 PRO A CA 1
ATOM 776 C C . PRO A 1 100 ? -40.749 5.502 15.745 1.00 50.31 100 PRO A C 1
ATOM 778 O O . PRO A 1 100 ? -39.661 5.453 15.177 1.00 50.31 100 PRO A O 1
ATOM 781 N N . THR A 1 101 ? -41.335 6.635 16.107 1.00 51.50 101 THR A N 1
ATOM 782 C CA . THR A 1 101 ? -40.696 7.939 16.282 1.00 51.50 101 THR A CA 1
ATOM 783 C C . THR A 1 101 ? -39.679 7.896 17.439 1.00 51.50 101 THR A C 1
ATOM 785 O O . THR A 1 101 ? -39.953 7.261 18.459 1.00 51.50 101 THR A O 1
ATOM 788 N N . THR A 1 102 ? -38.612 8.713 17.344 1.00 42.72 102 THR A N 1
ATOM 789 C CA . THR A 1 102 ? -37.600 9.068 18.388 1.00 42.72 102 THR A CA 1
ATOM 790 C C . THR A 1 102 ? -36.491 8.008 18.555 1.00 42.72 102 THR A C 1
ATOM 792 O O . THR A 1 102 ? -36.788 6.833 18.686 1.00 42.72 102 THR A O 1
ATOM 795 N N . GLN A 1 103 ? -35.187 8.312 18.565 1.00 41.53 103 GLN A N 1
ATOM 796 C CA . GLN A 1 103 ? -34.483 9.346 19.334 1.00 41.53 103 GLN A CA 1
ATOM 797 C C . GLN A 1 103 ? -33.112 9.676 18.708 1.00 41.53 103 GLN A C 1
ATOM 799 O O . GLN A 1 103 ? -32.458 8.808 18.136 1.00 41.53 103 GLN A O 1
ATOM 804 N N . LEU A 1 104 ? -32.661 10.917 18.909 1.00 52.59 104 LEU A N 1
ATOM 805 C CA . LEU A 1 104 ? -31.255 11.321 18.854 1.00 52.59 104 LEU A CA 1
ATOM 806 C C . LEU A 1 104 ? -30.467 10.498 19.886 1.00 52.59 104 LEU A C 1
ATOM 808 O O . LEU A 1 104 ? -30.746 10.596 21.079 1.00 52.59 104 LEU A O 1
ATOM 812 N N . GLN A 1 105 ? -29.504 9.694 19.442 1.00 43.94 105 GLN A N 1
ATOM 813 C CA . GLN A 1 105 ? -28.538 9.039 20.322 1.00 43.94 105 GLN A CA 1
ATOM 814 C C . GLN A 1 105 ? -27.129 9.361 19.837 1.00 43.94 105 GLN A C 1
ATOM 816 O O . GLN A 1 105 ? -26.690 8.869 18.795 1.00 43.94 105 GLN A O 1
ATOM 821 N N . ASP A 1 106 ? -26.443 10.194 20.625 1.00 50.12 106 ASP A N 1
ATOM 822 C CA . ASP A 1 106 ? -24.987 10.206 20.756 1.00 50.12 106 ASP A CA 1
ATOM 823 C C . ASP A 1 106 ? -24.488 8.760 20.741 1.00 50.12 106 ASP A C 1
ATOM 825 O O . ASP A 1 106 ? -24.717 7.996 21.680 1.00 50.12 106 ASP A O 1
ATOM 829 N N . SER A 1 107 ? -23.882 8.357 19.630 1.00 44.12 107 SER A N 1
ATOM 830 C CA . SER A 1 107 ? -23.419 6.993 19.428 1.00 44.12 107 SER A CA 1
ATOM 831 C C . SER A 1 107 ? -21.904 7.025 19.351 1.00 44.12 107 SER A C 1
ATOM 833 O O . SER A 1 107 ? -21.325 7.745 18.539 1.00 44.12 107 SER A O 1
ATOM 835 N N . GLN A 1 108 ? -21.286 6.250 20.242 1.00 53.53 108 GLN A N 1
ATOM 836 C CA . GLN A 1 108 ? -19.871 5.878 20.245 1.00 53.53 108 GLN A CA 1
ATOM 837 C C . GLN A 1 108 ? -19.352 5.609 18.824 1.00 53.53 108 GLN A C 1
ATOM 839 O O . GLN A 1 108 ? -20.149 5.218 17.971 1.00 53.53 108 GLN A O 1
ATOM 844 N N . PRO A 1 109 ? -18.037 5.752 18.558 1.00 52.03 109 PRO A N 1
ATOM 845 C CA . PRO A 1 109 ? -17.478 5.477 17.241 1.00 52.03 109 PRO A CA 1
ATOM 846 C C . PRO A 1 109 ? -17.778 4.027 16.849 1.00 52.03 109 PRO A C 1
ATOM 848 O O . PRO A 1 109 ? -17.108 3.088 17.273 1.00 52.03 109 PRO A O 1
ATOM 851 N N . THR A 1 110 ? -18.831 3.839 16.059 1.00 57.09 110 THR A N 1
ATOM 852 C CA . THR A 1 110 ? -19.153 2.579 15.409 1.00 57.09 110 THR A CA 1
ATOM 853 C C . THR A 1 110 ? -17.993 2.288 14.476 1.00 57.09 110 THR A C 1
ATOM 855 O O . THR A 1 110 ? -17.747 3.074 13.557 1.00 57.09 110 THR A O 1
ATOM 858 N N . GLN A 1 111 ? -17.249 1.211 14.734 1.00 66.19 111 GLN A N 1
ATOM 859 C CA . GLN A 1 111 ? -16.179 0.781 13.839 1.00 66.19 111 GLN A CA 1
ATOM 860 C C . GLN A 1 111 ? -16.721 0.717 12.411 1.00 66.19 111 GLN A C 1
ATOM 862 O O . GLN A 1 111 ? -17.780 0.133 12.163 1.00 66.19 111 GLN A O 1
ATOM 867 N N . LYS A 1 112 ? -16.016 1.364 11.480 1.00 81.38 112 LYS A N 1
ATOM 868 C CA . LYS A 1 112 ? -16.394 1.357 10.068 1.00 81.38 112 LYS A CA 1
ATOM 869 C C . LYS A 1 112 ? -16.330 -0.094 9.577 1.00 81.38 112 LYS A C 1
ATOM 871 O O . LYS A 1 112 ? -15.385 -0.809 9.900 1.00 81.38 112 LYS A O 1
ATOM 876 N N . ALA A 1 113 ? -17.332 -0.541 8.823 1.00 87.00 113 ALA A N 1
ATOM 877 C CA . ALA A 1 113 ? -17.286 -1.859 8.195 1.00 87.00 113 ALA A CA 1
ATOM 878 C C . ALA A 1 113 ? -16.149 -1.891 7.164 1.00 87.00 113 ALA A C 1
ATOM 880 O O . ALA A 1 113 ? -16.033 -0.959 6.368 1.00 87.00 113 ALA A O 1
ATOM 881 N N . TYR A 1 114 ? -15.318 -2.934 7.197 1.00 91.00 114 TYR A N 1
ATOM 882 C CA . TYR A 1 114 ? -14.185 -3.085 6.286 1.00 91.00 114 TYR A CA 1
ATOM 883 C C . TYR A 1 114 ? -14.653 -3.150 4.826 1.00 91.00 114 TYR A C 1
ATOM 885 O O . TYR A 1 114 ? -15.445 -4.020 4.465 1.00 91.00 114 TYR A O 1
ATOM 893 N N . ASP A 1 115 ? -14.136 -2.244 3.994 1.00 93.12 115 ASP A N 1
ATOM 894 C CA . ASP A 1 115 ? -14.347 -2.232 2.546 1.00 93.12 115 ASP A CA 1
ATOM 895 C C . ASP A 1 115 ? -12.992 -2.052 1.833 1.00 93.12 115 ASP A C 1
ATOM 897 O O . ASP A 1 115 ? -12.373 -0.984 1.949 1.00 93.12 115 ASP A O 1
ATOM 901 N N . PRO A 1 116 ? -12.502 -3.069 1.096 1.00 91.62 116 PRO A N 1
ATOM 902 C CA . PRO A 1 116 ? -11.208 -2.997 0.427 1.00 91.62 116 PRO A CA 1
ATOM 903 C C . PRO A 1 116 ? -11.162 -1.931 -0.677 1.00 91.62 116 PRO A C 1
ATOM 905 O O . PRO A 1 116 ? -10.084 -1.396 -0.937 1.00 91.62 116 PRO A O 1
ATOM 908 N N . PHE A 1 117 ? -12.297 -1.575 -1.294 1.00 93.88 117 PHE A N 1
ATOM 909 C CA . PHE A 1 117 ? -12.341 -0.544 -2.336 1.00 93.88 117 PHE A CA 1
ATOM 910 C C . PHE A 1 117 ? -12.065 0.849 -1.759 1.00 93.88 117 PHE A C 1
ATOM 912 O O . PHE A 1 117 ? -11.259 1.607 -2.302 1.00 93.88 117 PHE A O 1
ATOM 919 N N . GLU A 1 118 ? -12.688 1.165 -0.624 1.00 94.62 118 GLU A N 1
ATOM 920 C CA . GLU A 1 118 ? -12.486 2.424 0.099 1.00 94.62 118 GLU A CA 1
ATOM 921 C C . GLU A 1 118 ? -11.040 2.563 0.581 1.00 94.62 118 GLU A C 1
ATOM 923 O O . GLU A 1 118 ? -10.420 3.613 0.410 1.00 94.62 118 GLU A O 1
ATOM 928 N N . ILE A 1 119 ? -10.473 1.486 1.134 1.00 95.44 119 ILE A N 1
ATOM 929 C CA . ILE A 1 119 ? -9.070 1.460 1.571 1.00 95.44 119 ILE A CA 1
ATOM 930 C C . ILE A 1 119 ? -8.149 1.682 0.379 1.00 95.44 119 ILE A C 1
ATOM 932 O O . ILE A 1 119 ? -7.250 2.516 0.440 1.00 95.44 119 ILE A O 1
ATOM 936 N N . ARG A 1 120 ? -8.383 0.977 -0.731 1.00 96.44 120 ARG A N 1
ATOM 937 C CA . ARG A 1 120 ? -7.605 1.155 -1.955 1.00 96.44 120 ARG A CA 1
ATOM 938 C C . ARG A 1 120 ? -7.647 2.601 -2.440 1.00 96.44 120 ARG A C 1
ATOM 940 O O . ARG A 1 120 ? -6.595 3.149 -2.769 1.00 96.44 120 ARG A O 1
ATOM 947 N N . LEU A 1 121 ? -8.832 3.207 -2.497 1.00 96.00 121 LEU A N 1
ATOM 948 C CA . LEU A 1 121 ? -8.991 4.592 -2.930 1.00 96.00 121 LEU A CA 1
ATOM 949 C C . LEU A 1 121 ? -8.218 5.548 -2.018 1.00 96.00 121 LEU A C 1
ATOM 951 O O . LEU A 1 121 ? -7.566 6.464 -2.516 1.00 96.00 121 LEU A O 1
ATOM 955 N N . GLU A 1 122 ? -8.252 5.312 -0.707 1.00 96.69 122 GLU A N 1
ATOM 956 C CA . GLU A 1 122 ? -7.519 6.113 0.270 1.00 96.69 122 GLU A CA 1
ATOM 957 C C . GLU A 1 122 ? -6.002 5.982 0.098 1.00 96.69 122 GLU A C 1
ATOM 959 O O . GLU A 1 122 ? -5.304 6.989 -0.007 1.00 96.69 122 GLU A O 1
ATOM 964 N N . VAL A 1 123 ? -5.485 4.758 -0.042 1.00 97.00 123 VAL A N 1
ATOM 965 C CA . VAL A 1 123 ? -4.049 4.513 -0.250 1.00 97.00 123 VAL A CA 1
ATOM 966 C C . VAL A 1 123 ? -3.544 5.190 -1.525 1.00 97.00 123 VAL A C 1
ATOM 968 O O . VAL A 1 123 ? -2.477 5.805 -1.528 1.00 97.00 123 VAL A O 1
ATOM 971 N N . MET A 1 124 ? -4.315 5.125 -2.613 1.00 95.75 124 MET A N 1
ATOM 972 C CA . MET A 1 124 ? -3.919 5.687 -3.909 1.00 95.75 124 MET A CA 1
ATOM 973 C C . MET A 1 124 ? -3.838 7.224 -3.922 1.00 95.75 124 MET A C 1
ATOM 975 O O . MET A 1 124 ? -3.263 7.778 -4.858 1.00 95.75 124 MET A O 1
ATOM 979 N N . LYS A 1 125 ? -4.365 7.923 -2.904 1.00 96.25 125 LYS A N 1
ATOM 980 C CA . LYS A 1 125 ? -4.192 9.381 -2.747 1.00 96.25 125 LYS A CA 1
ATOM 981 C C . LYS A 1 125 ? -2.788 9.757 -2.283 1.00 96.25 125 LYS A C 1
ATOM 983 O O . LYS A 1 125 ? -2.310 10.838 -2.617 1.00 96.25 125 LYS A O 1
ATOM 988 N N . TYR A 1 126 ? -2.155 8.883 -1.502 1.00 96.38 126 TYR A N 1
ATOM 989 C CA . TYR A 1 126 ? -0.937 9.205 -0.759 1.00 96.38 126 TYR A CA 1
ATOM 990 C C . TYR A 1 126 ? 0.259 8.333 -1.129 1.00 96.38 126 TYR A C 1
ATOM 992 O O . TYR A 1 126 ? 1.360 8.635 -0.686 1.00 96.38 126 TYR A O 1
ATOM 1000 N N . ALA A 1 127 ? 0.083 7.287 -1.940 1.00 96.50 127 ALA A N 1
ATOM 1001 C CA . ALA A 1 127 ? 1.160 6.386 -2.331 1.00 96.50 127 ALA A CA 1
ATOM 1002 C C . ALA A 1 127 ? 1.089 5.972 -3.805 1.00 96.50 127 ALA A C 1
ATOM 1004 O O . ALA A 1 127 ? 0.024 5.928 -4.424 1.00 96.50 127 ALA A O 1
ATOM 1005 N N . ASN A 1 128 ? 2.245 5.595 -4.361 1.00 95.62 128 ASN A N 1
ATOM 1006 C CA . ASN A 1 128 ? 2.314 4.975 -5.680 1.00 95.62 128 ASN A CA 1
ATOM 1007 C C . ASN A 1 128 ? 1.587 3.608 -5.645 1.00 95.62 128 ASN A C 1
ATOM 1009 O O . ASN A 1 128 ? 2.008 2.726 -4.888 1.00 95.62 128 ASN A O 1
ATOM 1013 N N . PRO A 1 129 ? 0.551 3.378 -6.479 1.00 93.94 129 PRO A N 1
ATOM 1014 C CA . PRO A 1 129 ? -0.236 2.143 -6.449 1.00 93.94 129 PRO A CA 1
ATOM 1015 C C . PRO A 1 129 ? 0.594 0.873 -6.657 1.00 93.94 129 PRO A C 1
ATOM 1017 O O . PRO A 1 129 ? 0.286 -0.170 -6.083 1.00 93.94 129 PRO A O 1
ATOM 1020 N N . LEU A 1 130 ? 1.658 0.944 -7.464 1.00 94.62 130 LEU A N 1
ATOM 1021 C CA . LEU A 1 130 ? 2.551 -0.191 -7.674 1.00 94.62 130 LEU A CA 1
ATOM 1022 C C . LEU A 1 130 ? 3.368 -0.487 -6.413 1.00 94.62 130 LEU A C 1
ATOM 1024 O O . LEU A 1 130 ? 3.483 -1.649 -6.034 1.00 94.62 130 LEU A O 1
ATOM 1028 N N . ARG A 1 131 ? 3.894 0.549 -5.748 1.00 95.44 131 ARG A N 1
ATOM 1029 C CA . ARG A 1 131 ? 4.665 0.397 -4.505 1.00 95.44 131 ARG A CA 1
ATOM 1030 C C . ARG A 1 131 ? 3.808 -0.155 -3.382 1.00 95.44 131 ARG A C 1
ATOM 1032 O O . ARG A 1 131 ? 4.219 -1.116 -2.747 1.00 95.44 131 ARG A O 1
ATOM 1039 N N . ALA A 1 132 ? 2.594 0.368 -3.216 1.00 97.06 132 ALA A N 1
ATOM 1040 C CA . ALA A 1 132 ? 1.626 -0.168 -2.265 1.00 97.06 132 ALA A CA 1
ATOM 1041 C C . ALA A 1 132 ? 1.333 -1.649 -2.529 1.00 97.06 132 ALA A C 1
ATOM 1043 O O . ALA A 1 132 ? 1.370 -2.462 -1.612 1.00 97.06 132 ALA A O 1
ATOM 1044 N N . LYS A 1 133 ? 1.138 -2.027 -3.797 1.00 95.81 133 LYS A N 1
ATOM 1045 C CA . LYS A 1 133 ? 0.889 -3.420 -4.171 1.00 95.81 133 LYS A CA 1
ATOM 1046 C C . LYS A 1 133 ? 2.085 -4.337 -3.891 1.00 95.81 133 LYS A C 1
ATOM 1048 O O . LYS A 1 133 ? 1.889 -5.421 -3.348 1.00 95.81 133 LYS A O 1
ATOM 1053 N N . ILE A 1 134 ? 3.297 -3.921 -4.270 1.00 95.00 134 ILE A N 1
ATOM 1054 C CA . ILE A 1 134 ? 4.533 -4.675 -4.002 1.00 95.00 134 ILE A CA 1
ATOM 1055 C C . ILE A 1 134 ? 4.710 -4.840 -2.496 1.00 95.00 134 ILE A C 1
ATOM 1057 O O . ILE A 1 134 ? 4.951 -5.954 -2.041 1.00 95.00 134 ILE A O 1
ATOM 1061 N N . LEU A 1 135 ? 4.537 -3.765 -1.727 1.00 95.94 135 LEU A N 1
ATOM 1062 C CA . LEU A 1 135 ? 4.649 -3.797 -0.276 1.00 95.94 135 LEU A CA 1
ATOM 1063 C C . LEU A 1 135 ? 3.649 -4.778 0.341 1.00 95.94 135 LEU A C 1
ATOM 1065 O O . LEU A 1 135 ? 4.074 -5.699 1.028 1.00 95.94 135 LEU A O 1
ATOM 1069 N N . SER A 1 136 ? 2.351 -4.652 0.040 1.00 96.31 136 SER A N 1
ATOM 1070 C CA . SER A 1 136 ? 1.330 -5.562 0.578 1.00 96.31 136 SER A CA 1
ATOM 1071 C C . SER A 1 136 ? 1.607 -7.022 0.232 1.00 96.31 136 SER A C 1
ATOM 1073 O O . SER A 1 136 ? 1.454 -7.897 1.079 1.00 96.31 136 SER A O 1
ATOM 1075 N N . PHE A 1 137 ? 2.041 -7.295 -1.000 1.00 95.44 137 PHE A N 1
ATOM 1076 C CA . PHE A 1 137 ? 2.424 -8.642 -1.414 1.00 95.44 137 PHE A CA 1
ATOM 1077 C C . PHE A 1 137 ? 3.632 -9.160 -0.622 1.00 95.44 137 PHE A C 1
ATOM 1079 O O . PHE A 1 137 ? 3.599 -10.279 -0.116 1.00 95.44 137 PHE A O 1
ATOM 1086 N N . SER A 1 138 ? 4.668 -8.332 -0.472 1.00 93.88 138 SER A N 1
ATOM 1087 C CA . SER A 1 138 ? 5.905 -8.674 0.242 1.00 93.88 138 SER A CA 1
ATOM 1088 C C . SER A 1 138 ? 5.656 -8.946 1.724 1.00 93.88 138 SER A C 1
ATOM 1090 O O . SER A 1 138 ? 6.243 -9.863 2.291 1.00 93.88 138 SER A O 1
ATOM 1092 N N . THR A 1 139 ? 4.758 -8.178 2.345 1.00 94.88 139 THR A N 1
ATOM 1093 C CA . THR A 1 139 ? 4.361 -8.371 3.743 1.00 94.88 139 THR A CA 1
ATOM 1094 C C . THR A 1 139 ? 3.640 -9.710 3.937 1.00 94.88 139 THR A C 1
ATOM 1096 O O . THR A 1 139 ? 3.890 -10.397 4.921 1.00 94.88 139 THR A O 1
ATOM 1099 N N . LEU A 1 140 ? 2.807 -10.131 2.978 1.00 93.56 140 LEU A N 1
ATOM 1100 C CA . LEU A 1 140 ? 2.038 -11.382 3.061 1.00 93.56 140 LEU A CA 1
ATOM 1101 C C . LEU A 1 140 ? 2.835 -12.644 2.704 1.00 93.56 140 LEU A C 1
ATOM 1103 O O . LEU A 1 140 ? 2.588 -13.707 3.270 1.00 93.56 140 LEU A O 1
ATOM 1107 N N . HIS A 1 141 ? 3.754 -12.558 1.744 1.00 85.94 141 HIS A N 1
ATOM 1108 C CA . HIS A 1 141 ? 4.426 -13.729 1.168 1.00 85.94 141 HIS A CA 1
ATOM 1109 C C . HIS A 1 141 ? 5.915 -13.843 1.535 1.00 85.94 141 HIS A C 1
ATOM 1111 O O . HIS A 1 141 ? 6.572 -14.785 1.093 1.00 85.94 141 HIS A O 1
ATOM 1117 N N . HIS A 1 142 ? 6.412 -12.953 2.407 1.00 68.62 142 HIS A N 1
ATOM 1118 C CA . HIS A 1 142 ? 7.837 -12.742 2.687 1.00 68.62 142 HIS A CA 1
ATOM 1119 C C . HIS A 1 142 ? 8.623 -12.238 1.460 1.00 68.62 142 HIS A C 1
ATOM 1121 O O . HIS A 1 142 ? 8.105 -12.211 0.348 1.00 68.62 142 HIS A O 1
ATOM 1127 N N . GLN A 1 143 ? 9.839 -11.733 1.715 1.00 62.94 143 GLN A N 1
ATOM 1128 C CA . GLN A 1 143 ? 10.618 -10.825 0.854 1.00 62.94 143 GLN A CA 1
ATOM 1129 C C . GLN A 1 143 ? 10.437 -11.053 -0.653 1.00 62.94 143 GLN A C 1
ATOM 1131 O O . GLN A 1 143 ? 10.768 -12.108 -1.189 1.00 62.94 143 GLN A O 1
ATOM 1136 N N . PHE A 1 144 ? 9.952 -10.013 -1.333 1.00 62.84 144 PHE A N 1
ATOM 1137 C CA . PHE A 1 144 ? 9.848 -9.981 -2.783 1.00 62.84 144 PHE A CA 1
ATOM 1138 C C . PHE A 1 144 ? 11.247 -10.003 -3.397 1.00 62.84 144 PHE A C 1
ATOM 1140 O O . PHE A 1 144 ? 11.906 -8.972 -3.539 1.00 62.84 144 PHE A O 1
ATOM 1147 N N . GLU A 1 145 ? 11.713 -11.192 -3.759 1.00 62.62 145 GLU A N 1
ATOM 1148 C CA . GLU A 1 145 ? 12.873 -11.322 -4.623 1.00 62.62 145 GLU A CA 1
ATOM 1149 C C . GLU A 1 145 ? 12.481 -10.843 -6.019 1.00 62.62 145 GLU A C 1
ATOM 1151 O O . GLU A 1 145 ? 11.463 -11.248 -6.578 1.00 62.62 145 GLU A O 1
ATOM 1156 N N . THR A 1 146 ? 13.318 -10.017 -6.639 1.00 63.16 146 THR A N 1
ATOM 1157 C CA . THR A 1 146 ? 13.079 -9.462 -7.983 1.00 63.16 146 THR A CA 1
ATOM 1158 C C . THR A 1 146 ? 13.142 -10.513 -9.102 1.00 63.16 146 THR A C 1
ATOM 1160 O O . THR A 1 146 ? 13.148 -10.180 -10.290 1.00 63.16 146 THR A O 1
ATOM 1163 N N . THR A 1 147 ? 13.137 -11.797 -8.742 1.00 65.56 147 THR A N 1
ATOM 1164 C CA . THR A 1 147 ? 13.042 -12.955 -9.622 1.00 65.56 147 THR A CA 1
ATOM 1165 C C . THR A 1 147 ? 11.723 -12.935 -10.405 1.00 65.56 147 THR A C 1
ATOM 1167 O O . THR A 1 147 ? 10.655 -12.614 -9.887 1.00 65.56 147 THR A O 1
ATOM 1170 N N . GLY A 1 148 ? 11.756 -13.335 -11.682 1.00 70.00 148 GLY A N 1
ATOM 1171 C CA . GLY A 1 148 ? 10.589 -13.295 -12.584 1.00 70.00 148 GLY A CA 1
ATOM 1172 C C . GLY A 1 148 ? 9.337 -14.053 -12.102 1.00 70.00 148 GLY A C 1
ATOM 1173 O O . GLY A 1 148 ? 8.223 -13.758 -12.546 1.00 70.00 148 GLY A O 1
ATOM 1174 N N . LYS A 1 149 ? 9.497 -15.005 -11.174 1.00 78.44 149 LYS A N 1
ATOM 1175 C CA . LYS A 1 149 ? 8.397 -15.755 -10.553 1.00 78.44 149 LYS A CA 1
ATOM 1176 C C . LYS A 1 149 ? 7.524 -14.863 -9.662 1.00 78.44 149 LYS A C 1
ATOM 1178 O O . LYS A 1 149 ? 6.305 -14.880 -9.820 1.00 78.44 149 LYS A O 1
ATOM 1183 N N . GLU A 1 150 ? 8.129 -14.034 -8.817 1.00 80.25 150 GLU A N 1
ATOM 1184 C CA . GLU A 1 150 ? 7.408 -13.138 -7.904 1.00 80.25 150 GLU A CA 1
ATOM 1185 C C . GLU A 1 150 ? 6.642 -12.062 -8.674 1.00 80.25 150 GLU A C 1
ATOM 1187 O O . GLU A 1 150 ? 5.481 -11.784 -8.383 1.00 80.25 150 GLU A O 1
ATOM 1192 N N . TRP A 1 151 ? 7.222 -11.548 -9.763 1.00 83.50 151 TRP A N 1
ATOM 1193 C CA . TRP A 1 151 ? 6.521 -10.644 -10.679 1.00 83.50 151 TRP A CA 1
ATOM 1194 C C . TRP A 1 151 ? 5.279 -11.273 -11.312 1.00 83.50 151 TRP A C 1
ATOM 1196 O O . TRP A 1 151 ? 4.282 -10.586 -11.537 1.00 83.50 151 TRP A O 1
ATOM 1206 N N . SER A 1 152 ? 5.329 -12.569 -11.616 1.00 85.12 152 SER A N 1
ATOM 1207 C CA . SER A 1 152 ? 4.186 -13.290 -12.180 1.00 85.12 152 SER A CA 1
ATOM 1208 C C . SER A 1 152 ? 3.082 -13.459 -11.134 1.00 85.12 152 SER A C 1
ATOM 1210 O O . SER A 1 152 ? 1.927 -13.149 -11.424 1.00 85.12 152 SER A O 1
ATOM 1212 N N . SER A 1 153 ? 3.439 -13.837 -9.903 1.00 86.12 153 SER A N 1
ATOM 1213 C CA . SER A 1 153 ? 2.516 -13.923 -8.761 1.00 86.12 153 SER A CA 1
ATOM 1214 C C . SER A 1 153 ? 1.897 -12.565 -8.400 1.00 86.12 153 SER A C 1
ATOM 1216 O O . SER A 1 153 ? 0.693 -12.453 -8.182 1.00 86.12 153 SER A O 1
ATOM 1218 N N . LEU A 1 154 ? 2.688 -11.491 -8.411 1.00 90.25 154 LEU A N 1
ATOM 1219 C CA . LEU A 1 154 ? 2.206 -10.136 -8.146 1.00 90.25 154 LEU A CA 1
ATOM 1220 C C . LEU A 1 154 ? 1.190 -9.673 -9.200 1.00 90.25 154 LEU A C 1
ATOM 1222 O O . LEU A 1 154 ? 0.256 -8.933 -8.887 1.00 90.25 154 LEU A O 1
ATOM 1226 N N . ARG A 1 155 ? 1.363 -10.070 -10.467 1.00 89.12 155 ARG A N 1
ATOM 1227 C CA . ARG A 1 155 ? 0.448 -9.704 -11.562 1.00 89.12 155 ARG A CA 1
ATOM 1228 C C . ARG A 1 155 ? -0.903 -10.403 -11.458 1.00 89.12 155 ARG A C 1
ATOM 1230 O O . ARG A 1 155 ? -1.899 -9.791 -11.834 1.00 89.12 155 ARG A O 1
ATOM 1237 N N . THR A 1 156 ? -0.948 -11.633 -10.950 1.00 91.00 156 THR A N 1
ATOM 1238 C CA . THR A 1 156 ? -2.201 -12.391 -10.798 1.00 91.00 156 THR A CA 1
ATOM 1239 C C . THR A 1 156 ? -3.020 -11.940 -9.589 1.00 91.00 156 THR A C 1
ATOM 1241 O O . THR A 1 156 ? -4.242 -12.076 -9.601 1.00 91.00 156 THR A O 1
ATOM 1244 N N . GLN A 1 157 ? -2.384 -11.352 -8.575 1.00 92.56 157 GLN A N 1
ATOM 1245 C CA . GLN A 1 157 ? -3.074 -10.808 -7.407 1.00 92.56 157 GLN A CA 1
ATOM 1246 C C . GLN A 1 157 ? -3.610 -9.397 -7.669 1.00 92.56 157 GLN A C 1
ATOM 1248 O O . GLN A 1 157 ? -2.891 -8.521 -8.146 1.00 92.56 157 GLN A O 1
ATOM 1253 N N . SER A 1 158 ? -4.870 -9.125 -7.329 1.00 94.38 158 SER A N 1
ATOM 1254 C CA . SER A 1 158 ? -5.404 -7.752 -7.305 1.00 94.38 158 SER A CA 1
ATOM 1255 C C . SER A 1 158 ? -5.029 -7.047 -6.002 1.00 94.38 158 SER A C 1
ATOM 1257 O O . SER A 1 158 ? -4.930 -7.701 -4.968 1.00 94.38 158 SER A O 1
ATOM 1259 N N . PHE A 1 159 ? -4.893 -5.720 -6.019 1.00 95.75 159 PHE A N 1
ATOM 1260 C CA . PHE A 1 159 ? -4.562 -4.977 -4.800 1.00 95.75 159 PHE A CA 1
ATOM 1261 C C . PHE A 1 159 ? -5.639 -5.127 -3.711 1.00 95.75 159 PHE A C 1
ATOM 1263 O O . PHE A 1 159 ? -5.302 -5.359 -2.559 1.00 95.75 159 PHE A O 1
ATOM 1270 N N . ASP A 1 160 ? -6.920 -5.138 -4.087 1.00 95.56 160 ASP A N 1
ATOM 1271 C CA . ASP A 1 160 ? -8.050 -5.333 -3.165 1.00 95.56 160 ASP A CA 1
ATOM 1272 C C . ASP A 1 160 ? -7.980 -6.682 -2.421 1.00 95.56 160 ASP A C 1
ATOM 1274 O O . ASP A 1 160 ? -8.276 -6.769 -1.228 1.00 95.56 160 ASP A O 1
ATOM 1278 N N . ARG A 1 161 ? -7.525 -7.738 -3.115 1.00 95.31 161 ARG A N 1
ATOM 1279 C CA . ARG A 1 161 ? -7.278 -9.064 -2.517 1.00 95.31 161 ARG A CA 1
ATOM 1280 C C . ARG A 1 161 ? -6.156 -9.006 -1.487 1.00 95.31 161 ARG A C 1
ATOM 1282 O O . ARG A 1 161 ? -6.347 -9.504 -0.386 1.00 95.31 161 ARG A O 1
ATOM 1289 N N . LEU A 1 162 ? -5.040 -8.356 -1.818 1.00 96.44 162 LEU A N 1
ATOM 1290 C CA . LEU A 1 162 ? -3.914 -8.199 -0.894 1.00 96.44 162 LEU A CA 1
ATOM 1291 C C . LEU A 1 162 ? -4.317 -7.402 0.352 1.00 96.44 162 LEU A C 1
ATOM 1293 O O . LEU A 1 162 ? -3.973 -7.791 1.460 1.00 96.44 162 LEU A O 1
ATOM 1297 N N . LEU A 1 163 ? -5.092 -6.326 0.191 1.00 96.81 163 LEU A N 1
ATOM 1298 C CA . LEU A 1 163 ? -5.608 -5.547 1.320 1.00 96.81 163 LEU A CA 1
ATOM 1299 C C . LEU A 1 163 ? -6.507 -6.391 2.230 1.00 96.81 163 LEU A C 1
ATOM 1301 O O . LEU A 1 163 ? -6.374 -6.322 3.452 1.00 96.81 163 LEU A O 1
ATOM 1305 N N . SER A 1 164 ? -7.389 -7.203 1.639 1.00 95.94 164 SER A N 1
ATOM 1306 C CA . SER A 1 164 ? -8.274 -8.098 2.397 1.00 95.94 164 SER A CA 1
ATOM 1307 C C . SER A 1 164 ? -7.460 -9.138 3.169 1.00 95.94 164 SER A C 1
ATOM 1309 O O . SER A 1 164 ? -7.668 -9.330 4.361 1.00 95.94 164 SER A O 1
ATOM 1311 N N . GLN A 1 165 ? -6.460 -9.736 2.519 1.00 95.88 165 GLN A N 1
ATOM 1312 C CA . GLN A 1 165 ? -5.563 -10.701 3.151 1.00 95.88 165 GLN A CA 1
ATOM 1313 C C . GLN A 1 165 ? -4.732 -10.081 4.278 1.00 95.88 165 GLN A C 1
ATOM 1315 O O . GLN A 1 165 ? -4.532 -10.737 5.294 1.00 95.88 165 GLN A O 1
ATOM 1320 N N . LEU A 1 166 ? -4.267 -8.833 4.137 1.00 96.38 166 LEU A N 1
ATOM 1321 C CA . LEU A 1 166 ? -3.586 -8.116 5.222 1.00 96.38 166 LEU A CA 1
ATOM 1322 C C . LEU A 1 166 ? -4.500 -7.972 6.440 1.00 96.38 166 LEU A C 1
ATOM 1324 O O . LEU A 1 166 ? -4.076 -8.268 7.554 1.00 96.38 166 LEU A O 1
ATOM 1328 N N . TYR A 1 167 ? -5.753 -7.569 6.223 1.00 95.56 167 TYR A N 1
ATOM 1329 C CA . TYR A 1 167 ? -6.724 -7.410 7.303 1.00 95.56 167 TYR A CA 1
ATOM 1330 C C . TYR A 1 167 ? -7.046 -8.735 8.007 1.00 95.56 167 TYR A C 1
ATOM 1332 O O . TYR A 1 167 ? -7.141 -8.783 9.229 1.00 95.56 167 TYR A O 1
ATOM 1340 N N . GLU A 1 168 ? -7.173 -9.822 7.244 1.00 94.62 168 GLU A N 1
ATOM 1341 C CA . GLU A 1 168 ? -7.434 -11.162 7.781 1.00 94.62 168 GLU A CA 1
ATOM 1342 C C . GLU A 1 168 ? -6.222 -11.760 8.512 1.00 94.62 168 GLU A C 1
ATOM 1344 O O . GLU A 1 168 ? -6.386 -12.494 9.485 1.00 94.62 168 GLU A O 1
ATOM 1349 N N . THR A 1 169 ? -5.007 -11.461 8.042 1.00 95.44 169 THR A N 1
ATOM 1350 C CA . THR A 1 169 ? -3.755 -12.040 8.556 1.00 95.44 169 THR A CA 1
ATOM 1351 C C . THR A 1 169 ? -3.287 -11.349 9.833 1.00 95.44 169 THR A C 1
ATOM 1353 O O . THR A 1 169 ? -2.790 -12.015 10.738 1.00 95.44 169 THR A O 1
ATOM 1356 N N . TYR A 1 170 ? -3.460 -10.029 9.922 1.00 95.06 170 TYR A N 1
ATOM 1357 C CA . TYR A 1 170 ? -3.037 -9.224 11.065 1.00 95.06 170 TYR A CA 1
ATOM 1358 C C . TYR A 1 170 ? -4.269 -8.697 11.802 1.00 95.06 170 TYR A C 1
ATOM 1360 O O . TYR A 1 170 ? -4.787 -7.651 11.416 1.00 95.06 170 TYR A O 1
ATOM 1368 N N . PRO A 1 171 ? -4.762 -9.383 12.850 1.00 91.12 171 PRO A N 1
ATOM 1369 C CA . PRO A 1 171 ? -5.923 -8.937 13.625 1.00 91.12 171 PRO A CA 1
ATOM 1370 C C . PRO A 1 171 ? -5.602 -7.765 14.566 1.00 91.12 171 PRO A C 1
ATOM 1372 O O . PRO A 1 171 ? -6.513 -7.079 15.033 1.00 91.12 171 PRO A O 1
ATOM 1375 N N . ASP A 1 172 ? -4.319 -7.522 14.847 1.00 94.00 172 ASP A N 1
ATOM 1376 C CA . ASP A 1 172 ? -3.839 -6.398 15.644 1.00 94.00 172 ASP A CA 1
ATOM 1377 C C . ASP A 1 172 ? -3.206 -5.317 14.753 1.00 94.00 172 ASP A C 1
ATOM 1379 O O . ASP A 1 172 ? -2.350 -5.596 13.913 1.00 94.00 172 ASP A O 1
ATOM 1383 N N . PHE A 1 173 ? -3.624 -4.062 14.951 1.00 95.12 173 PHE A N 1
ATOM 1384 C CA . PHE A 1 173 ? -3.144 -2.935 14.147 1.00 95.12 173 PHE A CA 1
ATOM 1385 C C . PHE A 1 173 ? -1.646 -2.670 14.326 1.00 95.12 173 PHE A C 1
ATOM 1387 O O . PHE A 1 173 ? -0.965 -2.342 13.360 1.00 95.12 173 PHE A O 1
ATOM 1394 N N . GLN A 1 174 ? -1.131 -2.797 15.552 1.00 95.12 174 GLN A N 1
ATOM 1395 C CA . GLN A 1 174 ? 0.279 -2.550 15.850 1.00 95.12 174 GLN A CA 1
ATOM 1396 C C . GLN A 1 174 ? 1.165 -3.598 15.170 1.00 95.12 174 GLN A C 1
ATOM 1398 O O . GLN A 1 174 ? 2.224 -3.254 14.647 1.00 95.12 174 GLN A O 1
ATOM 1403 N N . GLU A 1 175 ? 0.709 -4.851 15.119 1.00 94.69 175 GLU A N 1
ATOM 1404 C CA . GLU A 1 175 ? 1.398 -5.917 14.389 1.00 94.69 175 GLU A CA 1
ATOM 1405 C C . GLU A 1 175 ? 1.421 -5.653 12.875 1.00 94.69 175 GLU A C 1
ATOM 1407 O O . GLU A 1 175 ? 2.489 -5.727 12.262 1.00 94.69 175 GLU A O 1
ATOM 1412 N N . LEU A 1 176 ? 0.281 -5.270 12.281 1.00 96.56 176 LEU A N 1
ATOM 1413 C CA . LEU A 1 176 ? 0.209 -4.878 10.867 1.00 96.56 176 LEU A CA 1
ATOM 1414 C C . LEU A 1 176 ? 1.170 -3.722 10.561 1.00 96.56 176 LEU A C 1
ATOM 1416 O O . LEU A 1 176 ? 1.956 -3.792 9.616 1.00 96.56 176 LEU A O 1
ATOM 1420 N N . GLU A 1 177 ? 1.092 -2.651 11.351 1.00 97.06 177 GLU A N 1
ATOM 1421 C CA . GLU A 1 177 ? 1.887 -1.439 11.173 1.00 97.06 177 GLU A CA 1
ATOM 1422 C C . GLU A 1 177 ? 3.384 -1.760 11.237 1.00 97.06 177 GLU A C 1
ATOM 1424 O O . GLU A 1 177 ? 4.138 -1.418 10.322 1.00 97.06 177 GLU A O 1
ATOM 1429 N N . GLN A 1 178 ? 3.810 -2.494 12.267 1.00 96.19 178 GLN A N 1
ATOM 1430 C CA . GLN A 1 178 ? 5.199 -2.913 12.419 1.00 96.19 178 GLN A CA 1
ATOM 1431 C C . GLN A 1 178 ? 5.676 -3.742 11.221 1.00 96.19 178 GLN A C 1
ATOM 1433 O O . GLN A 1 178 ? 6.775 -3.500 10.720 1.00 96.19 178 GLN A O 1
ATOM 1438 N N . GLN A 1 179 ? 4.867 -4.690 10.740 1.00 96.06 179 GLN A N 1
ATOM 1439 C CA . GLN A 1 179 ? 5.239 -5.538 9.608 1.00 96.06 179 GLN A CA 1
ATOM 1440 C C . GLN A 1 179 ? 5.326 -4.765 8.291 1.00 96.06 179 GLN A C 1
ATOM 1442 O O . GLN A 1 179 ? 6.258 -4.994 7.516 1.00 96.06 179 GLN A O 1
ATOM 1447 N N . LEU A 1 180 ? 4.424 -3.812 8.043 1.00 97.00 180 LEU A N 1
ATOM 1448 C CA . LEU A 1 180 ? 4.493 -2.942 6.867 1.00 97.00 180 LEU A CA 1
ATOM 1449 C C . LEU A 1 180 ? 5.783 -2.113 6.869 1.00 97.00 180 LEU A C 1
ATOM 1451 O O . LEU A 1 180 ? 6.510 -2.115 5.875 1.00 97.00 180 LEU A O 1
ATOM 1455 N N . TYR A 1 181 ? 6.113 -1.459 7.986 1.00 97.31 181 TYR A N 1
ATOM 1456 C CA . TYR A 1 181 ? 7.338 -0.660 8.084 1.00 97.31 181 TYR A CA 1
ATOM 1457 C C . TYR A 1 181 ? 8.605 -1.516 8.020 1.00 97.31 181 TYR A C 1
ATOM 1459 O O . TYR A 1 181 ? 9.550 -1.151 7.321 1.00 97.31 181 TYR A O 1
ATOM 1467 N N . ALA A 1 182 ? 8.626 -2.668 8.695 1.00 95.12 182 ALA A N 1
ATOM 1468 C CA . ALA A 1 182 ? 9.749 -3.596 8.626 1.00 95.12 182 ALA A CA 1
ATOM 1469 C C . ALA A 1 182 ? 9.962 -4.093 7.191 1.00 95.12 182 ALA A C 1
ATOM 1471 O O . ALA A 1 182 ? 11.089 -4.100 6.704 1.00 95.12 182 ALA A O 1
ATOM 1472 N N . THR A 1 183 ? 8.891 -4.446 6.477 1.00 94.62 183 THR A N 1
ATOM 1473 C CA . THR A 1 183 ? 8.980 -4.879 5.076 1.00 94.62 183 THR A CA 1
ATOM 1474 C C . THR A 1 183 ? 9.476 -3.745 4.178 1.00 94.62 183 THR A C 1
ATOM 1476 O O . THR A 1 183 ? 10.371 -3.962 3.365 1.00 94.62 183 THR A O 1
ATOM 1479 N N . ALA A 1 184 ? 8.958 -2.525 4.352 1.00 95.38 184 ALA A N 1
ATOM 1480 C CA . ALA A 1 184 ? 9.319 -1.365 3.537 1.00 95.38 184 ALA A CA 1
ATOM 1481 C C . ALA A 1 184 ? 10.822 -1.043 3.565 1.00 95.38 184 ALA A C 1
ATOM 1483 O O . ALA A 1 184 ? 11.375 -0.643 2.543 1.00 95.38 184 ALA A O 1
ATOM 1484 N N . GLN A 1 185 ? 11.494 -1.272 4.698 1.00 93.88 185 GLN A N 1
ATOM 1485 C CA . GLN A 1 185 ? 12.942 -1.063 4.833 1.00 93.88 185 GLN A CA 1
ATOM 1486 C C . GLN A 1 185 ? 13.787 -2.030 3.991 1.00 93.88 185 GLN A C 1
ATOM 1488 O O . GLN A 1 185 ? 14.932 -1.719 3.674 1.00 93.88 185 GLN A O 1
ATOM 1493 N N . HIS A 1 186 ? 13.238 -3.192 3.633 1.00 90.50 186 HIS A N 1
ATOM 1494 C CA . HIS A 1 186 ? 13.947 -4.238 2.893 1.00 90.50 186 HIS A CA 1
ATOM 1495 C C . HIS A 1 186 ? 13.607 -4.251 1.394 1.00 90.50 186 HIS A C 1
ATOM 1497 O O . HIS A 1 186 ? 14.143 -5.078 0.658 1.00 90.50 186 HIS A O 1
ATOM 1503 N N . LEU A 1 187 ? 12.720 -3.363 0.931 1.00 90.19 187 LEU A N 1
ATOM 1504 C CA . LEU A 1 187 ? 12.321 -3.272 -0.473 1.00 90.19 187 LEU A CA 1
ATOM 1505 C C . LEU A 1 187 ? 13.176 -2.285 -1.268 1.00 90.19 187 LEU A C 1
ATOM 1507 O O . LEU A 1 187 ? 13.799 -1.367 -0.736 1.00 90.19 187 LEU A O 1
ATOM 1511 N N . GLU A 1 188 ? 13.153 -2.451 -2.591 1.00 83.81 188 GLU A N 1
ATOM 1512 C CA . GLU A 1 188 ? 13.701 -1.456 -3.507 1.00 83.81 188 GLU A CA 1
ATOM 1513 C C . GLU A 1 188 ? 12.957 -0.119 -3.346 1.00 83.81 188 GLU A C 1
ATOM 1515 O O . GLU A 1 188 ? 11.726 -0.089 -3.355 1.00 83.81 188 GLU A O 1
ATOM 1520 N N . ALA A 1 189 ? 13.707 0.986 -3.265 1.00 88.88 189 ALA A N 1
ATOM 1521 C CA . ALA A 1 189 ? 13.205 2.330 -2.951 1.00 88.88 189 ALA A CA 1
ATOM 1522 C C . ALA A 1 189 ? 12.520 2.406 -1.565 1.00 88.88 189 ALA A C 1
ATOM 1524 O O . ALA A 1 189 ? 11.285 2.421 -1.480 1.00 88.88 189 ALA A O 1
ATOM 1525 N N . PRO A 1 190 ? 13.306 2.465 -0.473 1.00 91.94 190 PRO A N 1
ATOM 1526 C CA . PRO A 1 190 ? 12.776 2.462 0.889 1.00 91.94 190 PRO A CA 1
ATOM 1527 C C . PRO A 1 190 ? 11.888 3.676 1.182 1.00 91.94 190 PRO A C 1
ATOM 1529 O O . PRO A 1 190 ? 10.868 3.506 1.834 1.00 91.94 190 PRO A O 1
ATOM 1532 N N . ASP A 1 191 ? 12.193 4.863 0.645 1.00 95.44 191 ASP A N 1
ATOM 1533 C CA . ASP A 1 191 ? 11.382 6.070 0.873 1.00 95.44 191 ASP A CA 1
ATOM 1534 C C . ASP A 1 191 ? 9.961 5.927 0.299 1.00 95.44 191 ASP A C 1
ATOM 1536 O O . ASP A 1 191 ? 8.965 6.155 0.986 1.00 95.44 191 ASP A O 1
ATOM 1540 N N . GLU A 1 192 ? 9.849 5.474 -0.955 1.00 95.88 192 GLU A N 1
ATOM 1541 C CA . GLU A 1 192 ? 8.556 5.234 -1.611 1.00 95.88 192 GLU A CA 1
ATOM 1542 C C . GLU A 1 192 ? 7.790 4.080 -0.949 1.00 95.88 192 GLU A C 1
ATOM 1544 O O . GLU A 1 192 ? 6.560 4.101 -0.855 1.00 95.88 192 GLU A O 1
ATOM 1549 N N . SER A 1 193 ? 8.519 3.058 -0.494 1.00 95.75 193 SER A N 1
ATOM 1550 C CA . SER A 1 193 ? 7.946 1.911 0.210 1.00 95.75 193 SER A CA 1
ATOM 1551 C C . SER A 1 193 ? 7.457 2.306 1.605 1.00 95.75 193 SER A C 1
ATOM 1553 O O . SER A 1 193 ? 6.400 1.853 2.032 1.00 95.75 193 SER A O 1
ATOM 1555 N N . GLN A 1 194 ? 8.164 3.197 2.297 1.00 96.94 194 GLN A N 1
ATOM 1556 C CA . GLN A 1 194 ? 7.766 3.724 3.598 1.00 96.94 194 GLN A CA 1
ATOM 1557 C C . GLN A 1 194 ? 6.533 4.623 3.476 1.00 96.94 194 GLN A C 1
ATOM 1559 O O . GLN A 1 194 ? 5.602 4.483 4.265 1.00 96.94 194 GLN A O 1
ATOM 1564 N N . GLN A 1 195 ? 6.470 5.468 2.444 1.00 97.81 195 GLN A N 1
ATOM 1565 C CA . GLN A 1 195 ? 5.266 6.239 2.126 1.00 97.81 195 GLN A CA 1
ATOM 1566 C C . GLN A 1 195 ? 4.063 5.322 1.854 1.00 97.81 195 GLN A C 1
ATOM 1568 O O . GLN A 1 195 ? 2.950 5.589 2.307 1.00 97.81 195 GLN A O 1
ATOM 1573 N N . ALA A 1 196 ? 4.275 4.212 1.142 1.00 97.75 196 ALA A N 1
ATOM 1574 C CA . ALA A 1 196 ? 3.231 3.219 0.925 1.00 97.75 196 ALA A CA 1
ATOM 1575 C C . ALA A 1 196 ? 2.795 2.522 2.225 1.00 97.75 196 ALA A C 1
ATOM 1577 O O . ALA A 1 196 ? 1.597 2.317 2.421 1.00 97.75 196 ALA A O 1
ATOM 1578 N N . ALA A 1 197 ? 3.736 2.196 3.118 1.00 97.88 197 ALA A N 1
ATOM 1579 C CA . ALA A 1 197 ? 3.443 1.615 4.428 1.00 97.88 197 ALA A CA 1
ATOM 1580 C C . ALA A 1 197 ? 2.574 2.553 5.269 1.00 97.88 197 ALA A C 1
ATOM 1582 O O . ALA A 1 197 ? 1.547 2.129 5.795 1.00 97.88 197 ALA A O 1
ATOM 1583 N N . GLU A 1 198 ? 2.944 3.833 5.329 1.00 97.94 198 GLU A N 1
ATOM 1584 C CA . GLU A 1 198 ? 2.187 4.855 6.045 1.00 97.94 198 GLU A CA 1
ATOM 1585 C C . GLU A 1 198 ? 0.775 5.013 5.468 1.00 97.94 198 GLU A C 1
ATOM 1587 O O . GLU A 1 198 ? -0.203 4.966 6.214 1.00 97.94 198 GLU A O 1
ATOM 1592 N N . ALA A 1 199 ? 0.646 5.124 4.142 1.00 98.06 199 ALA A N 1
ATOM 1593 C CA . ALA A 1 199 ? -0.652 5.255 3.485 1.00 98.06 199 ALA A CA 1
ATOM 1594 C C . ALA A 1 199 ? -1.572 4.054 3.769 1.00 98.06 199 ALA A C 1
ATOM 1596 O O . ALA A 1 199 ? -2.750 4.242 4.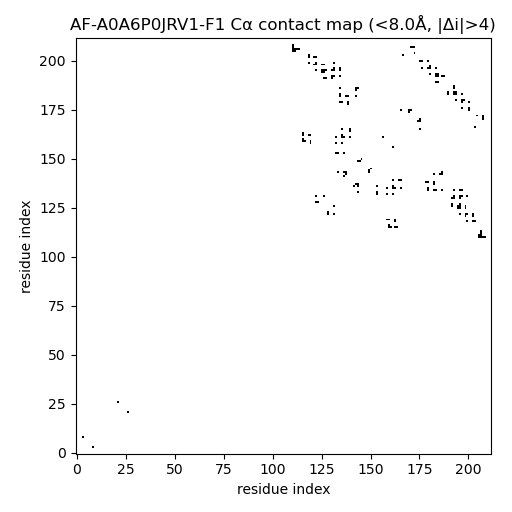074 1.00 98.06 199 ALA A O 1
ATOM 1597 N N . ILE A 1 200 ? -1.043 2.826 3.708 1.00 98.06 200 ILE A N 1
ATOM 1598 C CA . ILE A 1 200 ? -1.799 1.604 4.024 1.00 98.06 200 ILE A CA 1
ATOM 1599 C C . ILE A 1 200 ? -2.191 1.580 5.503 1.00 98.06 200 ILE A C 1
ATOM 1601 O O . ILE A 1 200 ? -3.359 1.348 5.812 1.00 98.06 200 ILE A O 1
ATOM 1605 N N . ALA A 1 201 ? -1.257 1.861 6.414 1.00 97.56 201 ALA A N 1
ATOM 1606 C CA . ALA A 1 201 ? -1.525 1.868 7.848 1.00 97.56 201 ALA A CA 1
ATOM 1607 C C . ALA A 1 201 ? -2.616 2.889 8.208 1.00 97.56 201 ALA A C 1
ATOM 1609 O O . ALA A 1 201 ? -3.588 2.541 8.876 1.00 97.56 201 ALA A O 1
ATOM 1610 N N . GLN A 1 202 ? -2.521 4.124 7.708 1.00 96.94 202 GLN A N 1
ATOM 1611 C CA . GLN A 1 202 ? -3.528 5.160 7.956 1.00 96.94 202 GLN A CA 1
ATOM 1612 C C . GLN A 1 202 ? -4.891 4.794 7.366 1.00 96.94 202 GLN A C 1
ATOM 1614 O O . GLN A 1 202 ? -5.910 4.963 8.037 1.00 96.94 202 GLN A O 1
ATOM 1619 N N . ALA A 1 203 ? -4.919 4.246 6.148 1.00 96.81 203 ALA A N 1
ATOM 1620 C CA . ALA A 1 203 ? -6.160 3.820 5.515 1.00 96.81 203 ALA A CA 1
ATOM 1621 C C . ALA A 1 203 ? -6.829 2.664 6.274 1.00 96.81 203 ALA A C 1
ATOM 1623 O O . ALA A 1 203 ? -8.053 2.625 6.362 1.00 96.81 203 ALA A O 1
ATOM 1624 N N . MET A 1 204 ? -6.054 1.734 6.842 1.00 95.56 204 MET A N 1
ATOM 1625 C CA . MET A 1 204 ? -6.581 0.557 7.540 1.00 95.56 204 MET A CA 1
ATOM 1626 C C . MET A 1 204 ? -6.913 0.810 9.020 1.00 95.56 204 MET A C 1
ATOM 1628 O O . MET A 1 204 ? -7.794 0.148 9.568 1.00 95.56 204 MET A O 1
ATOM 1632 N N . LYS A 1 205 ? -6.273 1.790 9.667 1.00 94.69 205 LYS A N 1
ATOM 1633 C CA . LYS A 1 205 ? -6.438 2.116 11.096 1.00 94.69 205 LYS A CA 1
ATOM 1634 C C . LYS A 1 205 ? -7.894 2.219 11.590 1.00 94.69 205 LYS A C 1
ATOM 1636 O O . LYS A 1 205 ? -8.173 1.667 12.654 1.00 94.69 205 LYS A O 1
ATOM 1641 N N . PRO A 1 206 ? -8.847 2.849 10.870 1.00 93.69 206 PRO A N 1
ATOM 1642 C CA . PRO A 1 206 ? -10.233 2.986 11.338 1.00 93.69 206 PRO A CA 1
ATOM 1643 C C . PRO A 1 206 ? -11.010 1.664 11.448 1.00 93.69 206 PRO A C 1
ATOM 1645 O O . PRO A 1 206 ? -12.084 1.639 12.049 1.00 93.69 206 PRO A O 1
ATOM 1648 N N . TYR A 1 207 ? -10.499 0.587 10.846 1.00 92.38 207 TYR A N 1
ATOM 1649 C CA . TYR A 1 207 ? -11.146 -0.728 10.794 1.00 92.38 207 TYR A CA 1
ATOM 1650 C C . TYR A 1 207 ? -10.646 -1.688 11.885 1.00 92.38 207 TYR A C 1
ATOM 1652 O O . TYR A 1 207 ? -11.135 -2.815 11.989 1.00 92.38 207 TYR A O 1
ATOM 1660 N N . TYR A 1 208 ? -9.686 -1.253 12.705 1.00 92.56 208 TYR A N 1
ATOM 1661 C CA . TYR A 1 208 ? -9.158 -2.019 13.830 1.00 92.56 208 TYR A CA 1
ATOM 1662 C C . TYR A 1 208 ? -9.791 -1.588 15.157 1.00 92.56 208 TYR A C 1
ATOM 1664 O O . TYR A 1 208 ? -10.192 -0.431 15.311 1.00 92.56 208 TYR A O 1
ATOM 1672 N N . PRO A 1 209 ? -9.925 -2.500 16.137 1.00 87.50 209 PRO A N 1
ATOM 1673 C CA . PRO A 1 209 ? -10.402 -2.138 17.464 1.00 87.50 209 PRO A CA 1
ATOM 1674 C C . PRO A 1 209 ? -9.349 -1.301 18.183 1.00 87.50 209 PRO A C 1
ATOM 1676 O O . PRO A 1 209 ? -8.224 -1.746 18.410 1.00 87.50 209 PRO A O 1
ATOM 1679 N N . THR A 1 210 ? -9.723 -0.084 18.572 1.00 78.25 210 THR A N 1
ATOM 1680 C CA . THR A 1 210 ? -8.907 0.732 19.469 1.00 78.25 210 THR A CA 1
ATOM 1681 C C . THR A 1 210 ? -8.910 0.056 20.835 1.00 78.25 210 THR A C 1
ATOM 1683 O O . THR A 1 210 ? -9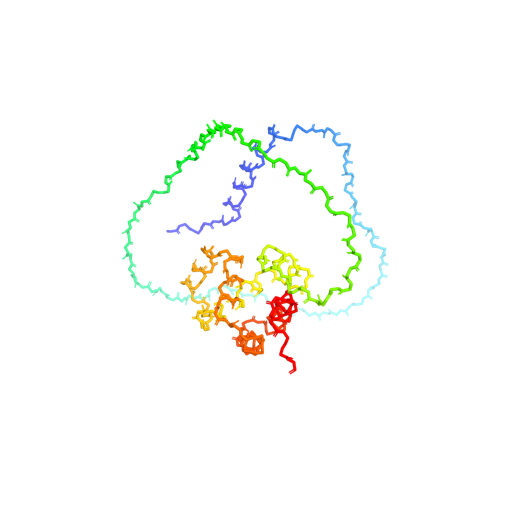.953 -0.012 21.490 1.00 78.25 210 THR A O 1
ATOM 1686 N N . LYS A 1 211 ? -7.767 -0.499 21.253 1.00 65.81 211 LYS A N 1
ATOM 1687 C CA . LYS A 1 211 ? -7.618 -1.013 22.619 1.00 65.81 211 LYS A CA 1
ATOM 1688 C C . LYS A 1 211 ? -7.846 0.153 23.603 1.00 65.81 211 LYS A C 1
ATOM 1690 O O . LYS A 1 211 ? -7.298 1.229 23.353 1.00 65.81 211 LYS A O 1
ATOM 1695 N N . PRO A 1 212 ? -8.689 -0.027 24.636 1.00 53.16 212 PRO A N 1
ATOM 1696 C CA . PRO A 1 212 ? -8.941 0.990 25.655 1.00 53.16 212 PRO A CA 1
ATOM 1697 C C . PRO A 1 212 ? -7.718 1.254 26.539 1.00 53.16 212 PRO A C 1
ATOM 1699 O O . PRO A 1 212 ? -6.855 0.351 26.649 1.00 53.16 212 PRO A O 1
#

Mean predicted aligned error: 20.88 Å

Foldseek 3Di:
DDPPPVVVVVVVVVVVVVVVCCVVDPPPPDPDPPPPDPDDDDDDDDDDDDDDDDDDDDDDDDDDDDDDDDDDDDDDDDDDDDDDDDDDDDDDDDDDDDDDDDDDDPDDLDQDDDDLVQLLVQLVVFADSVLLLQLLLCLQPPHDDPPVVSVVVSVVDDSSNSLVSLCVVPLDLVVSLVSQLVNLCRDDPSPRSNSSSVSNSVSCVSNHDDDD

Sequence (212 aa):
MGNLNRKVAYSQLANFIIDQLQGLYPSVDHPQTQFLTPPVSPPTNPATSEAECTEIRQDQHFPPPLAKEPDDATNYTLINQSAYTEKTAVSQGKKTITFPTTQLQDSQPTQKAYDPFEIRLEVMKYANPLRAKILSFSTLHHQFETTGKEWSSLRTQSFDRLLSQLYETYPDFQELEQQLYATAQHLEAPDESQQAAEAIAQAMKPYYPTKP

pLDDT: mean 70.07, std 24.41, range [27.08, 98.06]

Secondary structure (DSSP, 8-state):
-----HHHHHHHHHHHHHHHHHTTS-----------PPPPPPP-------------------PPPP-------------------------------PPPP---------PPPP-HHHHHHHHHHHS-HHHHHHHHHHHHHS----SHHHHHHHHHS-HHHHHHHHHHH--SHHHHHHHHHHHHHTSSSHHHHHHHHHHHHHHHGGGS----

Solvent-accessible surface area (backbone atoms only — not comparable to full-atom values): 14212 Å² total; per-residue (Å²): 133,80,82,73,52,57,68,60,56,51,50,53,52,49,52,51,52,51,59,68,43,48,82,77,49,72,82,70,86,67,77,77,79,72,77,79,71,79,80,83,78,84,82,88,85,92,79,90,81,90,81,88,81,83,89,83,83,87,89,89,86,83,85,87,88,81,87,80,87,82,90,84,89,79,82,92,80,89,79,78,92,79,86,86,82,87,79,89,78,92,79,92,77,92,78,84,89,78,83,82,81,86,77,96,66,96,70,74,89,70,70,51,79,87,49,46,66,62,35,50,58,51,21,55,75,63,27,57,63,66,44,35,40,53,48,48,48,23,59,74,70,49,82,74,56,92,48,74,65,50,58,51,55,56,68,75,52,52,62,50,58,42,52,47,50,50,53,72,72,37,81,45,63,68,60,43,44,51,45,36,49,58,44,15,68,75,41,86,59,39,69,60,24,39,40,14,28,50,25,46,42,64,45,50,52,63,61,44,86,79,79,132